Protein AF-A0A7V8E801-F1 (afdb_monomer)

Mean predicted aligned error: 8.24 Å

Nearest PDB structures (foldseek):
  8dt0-assembly1_A  TM=4.254E-01  e=5.698E+00  synthetic construct
  8ka6-assembly1_A  TM=3.832E-01  e=6.533E+00  synthetic construct
  8ka6-assembly1_B  TM=2.951E-01  e=8.586E+00  synthetic construct

Secondary structure (DSSP, 8-state):
---PPPPTT-------HHHHHHHHHHHHHHHHHHHHHHHHHHHHHHHHHHHHHHHHHHH-HHHHHHHHHHHHHHHHH---TTSPP-SSTTTTTTSGGGG--HHHHHHHHHT-SSHHHHHHHHHHHHHHHHHHHHHHHHHHHHHHHHHHHHHHHHHHHHHH-TTTT-HHHHHH-HHHHHHHHHHHHHHHHHHHHHHHHHHHHHHHHHHTTTS-HHHHHHHT-------HHHHHHHHHHHHHHHHHHHHHHHHHHHHTT-PPPHHHHHHHHHHHHHHHHHHHHHHHHHHHHHHGGGG-S--PPP-TTTS--

pLDDT: mean 84.14, std 10.16, range [41.72, 97.75]

Radius of gyration: 29.69 Å; Cα contacts (8 Å, |Δi|>4): 153; chains: 1; bounding box: 72×65×90 Å

Structure (mmCIF, N/CA/C/O backbone):
data_AF-A0A7V8E801-F1
#
_entry.id   AF-A0A7V8E801-F1
#
loop_
_atom_site.group_PDB
_atom_site.id
_atom_site.type_symbol
_atom_site.label_atom_id
_atom_site.label_alt_id
_atom_site.label_comp_id
_atom_site.label_asym_id
_atom_site.label_entity_id
_atom_site.label_seq_id
_atom_site.pdbx_PDB_ins_code
_atom_site.Cartn_x
_atom_site.Cartn_y
_atom_site.Cartn_z
_atom_site.occupancy
_atom_site.B_iso_or_equiv
_atom_site.auth_seq_id
_atom_site.auth_comp_id
_atom_site.auth_asym_id
_atom_site.auth_atom_id
_atom_site.pdbx_PDB_model_num
ATOM 1 N N . MET A 1 1 ? -3.730 18.798 -63.416 1.00 48.38 1 MET A N 1
ATOM 2 C CA . MET A 1 1 ? -2.275 18.570 -63.551 1.00 48.38 1 MET A CA 1
ATOM 3 C C . MET A 1 1 ? -1.963 17.249 -62.870 1.00 48.38 1 MET A C 1
ATOM 5 O O . MET A 1 1 ? -1.971 17.191 -61.650 1.00 48.38 1 MET A O 1
ATOM 9 N N . PHE A 1 2 ? -1.829 16.175 -63.646 1.00 41.72 2 PHE A N 1
ATOM 10 C CA . PHE A 1 2 ? -1.455 14.854 -63.140 1.00 41.72 2 PHE A CA 1
ATOM 11 C C . PHE A 1 2 ? 0.073 14.782 -63.114 1.00 41.72 2 PHE A C 1
ATOM 13 O O . PHE A 1 2 ? 0.706 14.913 -64.159 1.00 41.72 2 PHE A O 1
ATOM 20 N N . VAL A 1 3 ? 0.663 14.641 -61.926 1.00 55.72 3 VAL A N 1
ATOM 21 C CA . VAL A 1 3 ? 2.099 14.378 -61.773 1.00 55.72 3 VAL A CA 1
ATOM 22 C C . VAL A 1 3 ? 2.332 12.942 -62.241 1.00 55.72 3 VAL A C 1
ATOM 24 O O . VAL A 1 3 ? 1.772 12.009 -61.668 1.00 55.72 3 VAL A O 1
ATOM 27 N N . GLY A 1 4 ? 3.072 12.778 -63.338 1.00 58.00 4 GLY A N 1
ATOM 28 C CA . GLY A 1 4 ? 3.392 11.466 -63.896 1.00 58.00 4 GLY A CA 1
ATOM 29 C C . GLY A 1 4 ? 4.202 10.607 -62.912 1.00 58.00 4 GLY A C 1
ATOM 30 O O . GLY A 1 4 ? 4.904 11.157 -62.061 1.00 58.00 4 GLY A O 1
ATOM 31 N N . PRO A 1 5 ? 4.112 9.269 -63.004 1.00 65.38 5 PRO A N 1
ATOM 32 C CA . PRO A 1 5 ? 4.856 8.362 -62.136 1.00 65.38 5 PRO A CA 1
ATOM 33 C C . PRO A 1 5 ? 6.363 8.609 -62.280 1.00 65.38 5 PRO A C 1
ATOM 35 O O . PRO A 1 5 ? 6.903 8.576 -63.386 1.00 65.38 5 PRO A O 1
ATOM 38 N N . ALA A 1 6 ? 7.030 8.886 -61.157 1.00 62.94 6 ALA A N 1
ATOM 39 C CA . ALA A 1 6 ? 8.472 9.096 -61.104 1.00 62.94 6 ALA A CA 1
ATOM 40 C C . ALA A 1 6 ? 9.213 7.866 -61.653 1.00 62.94 6 ALA A C 1
ATOM 42 O O . ALA A 1 6 ? 8.848 6.725 -61.360 1.00 62.94 6 ALA A O 1
ATOM 43 N N . SER A 1 7 ? 10.237 8.100 -62.480 1.00 68.62 7 SER A N 1
ATOM 44 C CA . SER A 1 7 ? 10.971 7.024 -63.147 1.00 68.62 7 SER A CA 1
ATOM 45 C C . SER A 1 7 ? 11.660 6.111 -62.113 1.00 68.62 7 SER A C 1
ATOM 47 O O . SER A 1 7 ? 12.308 6.625 -61.201 1.00 68.62 7 SER A O 1
ATOM 49 N N . PRO A 1 8 ? 11.586 4.775 -62.250 1.00 69.31 8 PRO A N 1
ATOM 50 C CA . PRO A 1 8 ? 12.081 3.815 -61.254 1.00 69.31 8 PRO A CA 1
ATOM 51 C C . PRO A 1 8 ? 13.618 3.703 -61.147 1.00 69.31 8 PRO A C 1
ATOM 53 O O . PRO A 1 8 ? 14.111 2.788 -60.495 1.00 69.31 8 PRO A O 1
ATOM 56 N N . ASN A 1 9 ? 14.382 4.612 -61.764 1.00 63.25 9 ASN A N 1
ATOM 57 C CA . ASN A 1 9 ? 15.842 4.517 -61.889 1.00 63.25 9 ASN A CA 1
ATOM 58 C C . ASN A 1 9 ? 16.635 5.590 -61.123 1.00 63.25 9 ASN A C 1
ATOM 60 O O . ASN A 1 9 ? 17.843 5.703 -61.332 1.00 63.25 9 ASN A O 1
ATOM 64 N N . GLU A 1 10 ? 16.021 6.343 -60.205 1.00 65.50 10 GLU A N 1
ATOM 65 C CA . GLU A 1 10 ? 16.805 7.121 -59.236 1.00 65.50 10 GLU A CA 1
ATOM 66 C C . GLU A 1 10 ? 17.500 6.163 -58.261 1.00 65.50 10 GLU A C 1
ATOM 68 O O . GLU A 1 10 ? 16.958 5.726 -57.245 1.00 65.50 10 GLU A O 1
ATOM 73 N N . THR A 1 11 ? 18.726 5.782 -58.618 1.00 70.88 11 THR A N 1
ATOM 74 C CA . THR A 1 11 ? 19.617 4.979 -57.789 1.00 70.88 11 THR A CA 1
ATOM 75 C C . THR A 1 11 ? 19.817 5.686 -56.457 1.00 70.88 11 THR A C 1
ATOM 77 O O . THR A 1 11 ? 20.428 6.755 -56.409 1.00 70.88 11 THR A O 1
ATOM 80 N N . ALA A 1 12 ? 19.303 5.089 -55.380 1.00 68.62 12 ALA A N 1
ATOM 81 C CA . ALA A 1 12 ? 19.468 5.609 -54.032 1.00 68.62 12 ALA A CA 1
ATOM 82 C C . ALA A 1 12 ? 20.953 5.934 -53.760 1.00 68.62 12 ALA A C 1
ATOM 84 O O . ALA A 1 12 ? 21.826 5.125 -54.103 1.00 68.62 12 ALA A O 1
ATOM 85 N N . PRO A 1 13 ? 21.259 7.100 -53.164 1.00 75.88 13 PRO A N 1
ATOM 86 C CA . PRO A 1 13 ? 22.632 7.521 -52.926 1.00 75.88 13 PRO A CA 1
ATOM 87 C C . PRO A 1 13 ? 23.362 6.469 -52.085 1.00 75.88 13 PRO A C 1
ATOM 89 O O . PRO A 1 13 ? 22.946 6.130 -50.975 1.00 75.88 13 PRO A O 1
ATOM 92 N N . ARG A 1 14 ? 24.455 5.921 -52.630 1.00 80.19 14 ARG A N 1
ATOM 93 C CA . ARG A 1 14 ? 25.310 4.968 -51.915 1.00 80.19 14 ARG A CA 1
ATOM 94 C C . ARG A 1 14 ? 26.073 5.725 -50.831 1.00 80.19 14 ARG A C 1
ATOM 96 O O . ARG A 1 14 ? 26.887 6.588 -51.146 1.00 80.19 14 ARG A O 1
ATOM 103 N N . LEU A 1 15 ? 25.811 5.394 -49.567 1.00 82.44 15 LEU A N 1
ATOM 104 C CA . LEU A 1 15 ? 26.584 5.902 -48.433 1.00 82.44 15 LEU A CA 1
ATOM 105 C C . LEU A 1 15 ? 28.069 5.560 -48.632 1.00 82.44 15 LEU A C 1
ATOM 107 O O . LEU A 1 15 ? 28.398 4.419 -48.969 1.00 82.44 15 LEU A O 1
ATOM 111 N N . SER A 1 16 ? 28.969 6.521 -48.416 1.00 90.75 16 SER A N 1
ATOM 112 C CA . SER A 1 16 ? 30.404 6.236 -48.490 1.00 90.75 16 SER A CA 1
ATOM 113 C C . SER A 1 16 ? 30.849 5.425 -47.266 1.00 90.75 16 SER A C 1
ATOM 115 O O . SER A 1 16 ? 30.324 5.594 -46.164 1.00 90.75 16 SER A O 1
ATOM 117 N N . TRP A 1 17 ? 31.846 4.548 -47.426 1.00 84.00 17 TRP A N 1
ATOM 118 C CA . TRP A 1 17 ? 32.373 3.734 -46.320 1.00 84.00 17 TRP A CA 1
ATOM 119 C C . TRP A 1 17 ? 32.840 4.575 -45.121 1.00 84.00 17 TRP A C 1
ATOM 121 O O . TRP A 1 17 ? 32.657 4.169 -43.976 1.00 84.00 17 TRP A O 1
ATOM 131 N N . GLY A 1 18 ? 33.370 5.778 -45.369 1.00 88.19 18 GLY A N 1
ATOM 132 C CA . GLY A 1 18 ? 33.749 6.717 -44.311 1.00 88.19 18 GLY A CA 1
ATOM 133 C C . GLY A 1 18 ? 32.559 7.183 -43.465 1.00 88.19 18 GLY A C 1
ATOM 134 O O . GLY A 1 18 ? 32.660 7.219 -42.240 1.00 88.19 18 GLY A O 1
ATOM 135 N N . GLN A 1 19 ? 31.410 7.458 -44.092 1.00 81.69 19 GLN A N 1
ATOM 136 C CA . GLN A 1 19 ? 30.179 7.819 -43.378 1.00 81.69 19 GLN A CA 1
ATOM 137 C C . GLN A 1 19 ? 29.651 6.646 -42.545 1.00 81.69 19 GLN A C 1
ATOM 139 O O . GLN A 1 19 ? 29.228 6.844 -41.409 1.00 81.69 19 GLN A O 1
ATOM 144 N N . ALA A 1 20 ? 29.728 5.417 -43.066 1.00 78.31 20 ALA A N 1
ATOM 145 C CA . ALA A 1 20 ? 29.307 4.229 -42.326 1.00 78.31 20 ALA A CA 1
ATOM 146 C C . ALA A 1 20 ? 30.140 4.022 -41.046 1.00 78.31 20 ALA A C 1
ATOM 148 O O . ALA A 1 20 ? 29.577 3.791 -39.978 1.00 78.31 20 ALA A O 1
ATOM 149 N N . ILE A 1 21 ? 31.466 4.177 -41.127 1.00 82.62 21 ILE A N 1
ATOM 150 C CA . ILE A 1 21 ? 32.363 4.049 -39.966 1.00 82.62 21 ILE A CA 1
ATOM 151 C C . ILE A 1 21 ? 32.081 5.143 -38.928 1.00 82.62 21 ILE A C 1
ATOM 153 O O . ILE A 1 21 ? 31.995 4.846 -37.737 1.00 82.62 21 ILE A O 1
ATOM 157 N N . GLN A 1 22 ? 31.880 6.392 -39.360 1.00 84.19 22 GLN A N 1
ATOM 158 C CA . GLN A 1 22 ? 31.539 7.492 -38.451 1.00 84.19 22 GLN A CA 1
ATOM 159 C C . GLN A 1 22 ? 30.224 7.241 -37.705 1.00 84.19 22 GLN A C 1
ATOM 161 O O . GLN A 1 22 ? 30.158 7.472 -36.500 1.00 84.19 22 GLN A O 1
ATOM 166 N N . VAL A 1 23 ? 29.201 6.717 -38.388 1.00 78.75 23 VAL A N 1
ATOM 167 C CA . VAL A 1 23 ? 27.922 6.360 -37.755 1.00 78.75 23 VAL A CA 1
ATOM 168 C C . VAL A 1 23 ? 28.114 5.258 -36.712 1.00 78.75 23 VAL A C 1
ATOM 170 O O . VAL A 1 23 ? 27.618 5.389 -35.594 1.00 78.75 23 VAL A O 1
ATOM 173 N N . VAL A 1 24 ? 28.872 4.206 -37.038 1.00 80.12 24 VAL A N 1
ATOM 174 C CA . VAL A 1 24 ? 29.133 3.091 -36.112 1.00 80.12 24 VAL A CA 1
ATOM 175 C C . VAL A 1 24 ? 29.890 3.557 -34.865 1.00 80.12 24 VAL A C 1
ATOM 177 O O . VAL A 1 24 ? 29.549 3.139 -33.761 1.00 80.12 24 VAL A O 1
ATOM 180 N N . LEU A 1 25 ? 30.873 4.452 -35.013 1.00 85.94 25 LEU A N 1
ATOM 181 C CA . LEU A 1 25 ? 31.655 4.976 -33.887 1.00 85.94 25 LEU A CA 1
ATOM 182 C C . LEU A 1 25 ? 30.893 6.011 -33.043 1.00 85.94 25 LEU A C 1
ATOM 184 O O . LEU A 1 25 ? 31.071 6.053 -31.827 1.00 85.94 25 LEU A O 1
ATOM 188 N N . ALA A 1 26 ? 30.031 6.831 -33.651 1.00 83.44 26 ALA A N 1
ATOM 189 C CA . ALA A 1 26 ? 29.239 7.833 -32.932 1.00 83.44 26 ALA A CA 1
ATOM 190 C C . ALA A 1 26 ? 28.083 7.214 -32.125 1.00 83.44 26 ALA A C 1
ATOM 192 O O . ALA A 1 26 ? 27.687 7.746 -31.086 1.00 83.44 26 ALA A O 1
ATOM 193 N N . TYR A 1 27 ? 27.552 6.076 -32.580 1.00 80.50 27 TYR A N 1
ATOM 194 C CA . TYR A 1 27 ? 26.408 5.410 -31.962 1.00 80.50 27 TYR A CA 1
ATOM 195 C C . TYR A 1 27 ? 26.591 5.036 -30.474 1.00 80.50 27 TYR A C 1
ATOM 197 O O . TYR A 1 27 ? 25.717 5.391 -29.681 1.00 80.50 27 TYR A O 1
ATOM 205 N N . PRO A 1 28 ? 27.690 4.392 -30.022 1.00 82.81 28 PRO A N 1
ATOM 206 C CA . PRO A 1 28 ? 27.877 4.079 -28.602 1.00 82.81 28 PRO A CA 1
ATOM 207 C C . PRO A 1 28 ? 27.991 5.330 -27.722 1.00 82.81 28 PRO A C 1
ATOM 209 O O . PRO A 1 28 ? 27.469 5.334 -26.609 1.00 82.81 28 PRO A O 1
ATOM 212 N N . VAL A 1 29 ? 28.613 6.407 -28.219 1.00 83.50 29 VAL A N 1
ATOM 213 C CA . VAL A 1 29 ? 28.694 7.691 -27.498 1.00 83.50 29 VAL A CA 1
ATOM 214 C C . VAL A 1 29 ? 27.298 8.285 -27.323 1.00 83.50 29 VAL A C 1
ATOM 216 O O . VAL A 1 29 ? 26.930 8.686 -26.221 1.00 83.50 29 VAL A O 1
ATOM 219 N N . TYR A 1 30 ? 26.490 8.275 -28.386 1.00 80.31 30 TYR A N 1
ATOM 220 C CA . TYR A 1 30 ? 25.097 8.707 -28.326 1.00 80.31 30 TYR A CA 1
ATOM 221 C C . TYR A 1 30 ? 24.283 7.881 -27.316 1.00 80.31 30 TYR A C 1
ATOM 223 O O . TYR A 1 30 ? 23.594 8.454 -26.472 1.00 80.31 30 TYR A O 1
ATOM 231 N N . LEU A 1 31 ? 24.407 6.549 -27.340 1.00 80.44 31 LEU A N 1
ATOM 232 C CA . LEU A 1 31 ? 23.736 5.672 -26.375 1.00 80.44 31 LEU A CA 1
ATOM 233 C C . LEU A 1 31 ? 24.169 5.955 -24.930 1.00 80.44 31 LEU A C 1
ATOM 235 O O . LEU A 1 31 ? 23.320 5.989 -24.041 1.00 80.44 31 LEU A O 1
ATOM 239 N N . ALA A 1 32 ? 25.460 6.195 -24.692 1.00 83.81 32 ALA A N 1
ATOM 240 C CA . ALA A 1 32 ? 25.979 6.522 -23.367 1.00 83.81 32 ALA A CA 1
ATOM 241 C C . ALA A 1 32 ? 25.423 7.857 -22.846 1.00 83.81 32 ALA A C 1
ATOM 243 O O . ALA A 1 32 ? 24.984 7.932 -21.698 1.00 83.81 32 ALA A O 1
ATOM 244 N N . ILE A 1 33 ? 25.373 8.890 -23.696 1.00 84.44 33 ILE A N 1
ATOM 245 C CA . ILE A 1 33 ? 24.769 10.187 -23.354 1.00 84.44 33 ILE A CA 1
ATOM 246 C C . ILE A 1 33 ? 23.282 10.013 -23.027 1.00 84.44 33 ILE A C 1
ATOM 248 O O . ILE A 1 33 ? 22.817 10.510 -22.003 1.00 84.44 33 ILE A O 1
ATOM 252 N N . MET A 1 34 ? 22.540 9.265 -23.849 1.00 78.75 34 MET A N 1
ATOM 253 C CA . MET A 1 34 ? 21.119 8.997 -23.608 1.00 78.75 34 MET A CA 1
ATOM 254 C C . MET A 1 34 ? 20.891 8.244 -22.295 1.00 78.75 34 MET A C 1
ATOM 256 O O . MET A 1 34 ? 20.019 8.624 -21.515 1.00 78.75 34 MET A O 1
ATOM 260 N N . ALA A 1 35 ? 21.696 7.220 -22.008 1.00 80.00 35 ALA A N 1
ATOM 261 C CA . ALA A 1 35 ? 21.624 6.485 -20.749 1.00 80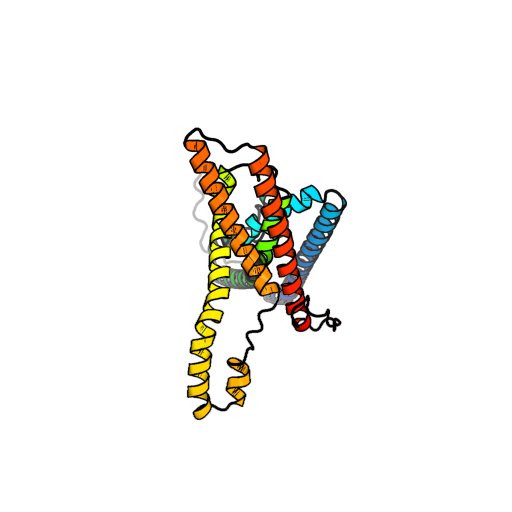.00 35 ALA A CA 1
ATOM 262 C C . ALA A 1 35 ? 21.912 7.393 -19.539 1.00 80.00 35 ALA A C 1
ATOM 264 O O . ALA A 1 35 ? 21.181 7.343 -18.550 1.00 80.00 35 ALA A O 1
ATOM 265 N N . ALA A 1 36 ? 22.924 8.263 -19.632 1.00 86.38 36 ALA A N 1
ATOM 266 C CA . ALA A 1 36 ? 23.254 9.226 -18.583 1.00 86.38 36 ALA A CA 1
ATOM 267 C C . ALA A 1 36 ? 22.121 10.239 -18.346 1.00 86.38 36 ALA A C 1
ATOM 269 O O . ALA A 1 36 ? 21.772 10.508 -17.198 1.00 86.38 36 ALA A O 1
ATOM 270 N N . LEU A 1 37 ? 21.498 10.753 -19.412 1.00 80.69 37 LEU A N 1
ATOM 271 C CA . LEU A 1 37 ? 20.342 11.648 -19.311 1.00 80.69 37 LEU A CA 1
ATOM 272 C C . LEU A 1 37 ? 19.137 10.953 -18.666 1.00 80.69 37 LEU A C 1
ATOM 274 O O . LEU A 1 37 ? 18.504 11.532 -17.785 1.00 80.69 37 LEU A O 1
ATOM 278 N N . ILE A 1 38 ? 18.842 9.705 -19.045 1.00 78.81 38 ILE A N 1
ATOM 279 C CA . ILE A 1 38 ? 17.764 8.910 -18.432 1.00 78.81 38 ILE A CA 1
ATOM 280 C C . ILE A 1 38 ? 18.039 8.690 -16.941 1.00 78.81 38 ILE A C 1
ATOM 282 O O . ILE A 1 38 ? 17.144 8.881 -16.116 1.00 78.81 38 ILE A O 1
ATOM 286 N N . ALA A 1 39 ? 19.274 8.333 -16.580 1.00 82.50 39 ALA A N 1
ATOM 287 C CA . ALA A 1 39 ? 19.670 8.152 -15.187 1.00 82.50 39 ALA A CA 1
ATOM 288 C C . ALA A 1 39 ? 19.540 9.458 -14.385 1.00 82.50 39 ALA A C 1
ATOM 290 O O . ALA A 1 39 ? 18.977 9.453 -13.290 1.00 82.50 39 ALA A O 1
ATOM 291 N N . LEU A 1 40 ? 19.989 10.585 -14.948 1.00 86.81 40 LEU A N 1
ATOM 292 C CA . LEU A 1 40 ? 19.870 11.902 -14.326 1.00 86.81 40 LEU A CA 1
ATOM 293 C C . LEU A 1 40 ? 18.402 12.292 -14.110 1.00 86.81 40 LEU A C 1
ATOM 295 O O . LEU A 1 40 ? 18.045 12.731 -13.019 1.00 86.81 40 LEU A O 1
ATOM 299 N N . LEU A 1 41 ? 17.540 12.081 -15.110 1.00 80.25 41 LEU A N 1
ATOM 300 C CA . LEU A 1 41 ? 16.099 12.328 -15.001 1.00 80.25 41 LEU A CA 1
ATOM 301 C C . LEU A 1 41 ? 15.450 11.448 -13.926 1.00 80.25 41 LEU A C 1
ATOM 303 O O . LEU A 1 41 ? 14.630 11.937 -13.146 1.00 80.25 41 LEU A O 1
ATOM 307 N N . ALA A 1 42 ? 15.836 10.172 -13.843 1.00 80.31 42 ALA A N 1
ATOM 308 C CA . ALA A 1 42 ? 15.343 9.263 -12.813 1.00 80.31 42 ALA A CA 1
ATOM 309 C C . ALA A 1 42 ? 15.725 9.754 -11.407 1.00 80.31 42 ALA A C 1
ATOM 311 O O . ALA A 1 42 ? 14.846 9.895 -10.553 1.00 80.31 42 ALA A O 1
ATOM 312 N N . VAL A 1 43 ? 16.998 10.097 -11.183 1.00 84.88 43 VAL A N 1
ATOM 313 C CA . VAL A 1 43 ? 17.484 10.642 -9.903 1.00 84.88 43 VAL A CA 1
ATOM 314 C C . VAL A 1 43 ? 16.781 11.956 -9.563 1.00 84.88 43 VAL A C 1
ATOM 316 O O . VAL A 1 43 ? 16.268 12.113 -8.454 1.00 84.88 43 VAL A O 1
ATOM 319 N N . TRP A 1 44 ? 16.685 12.873 -10.527 1.00 86.56 44 TRP A N 1
ATOM 320 C CA . TRP A 1 44 ? 16.026 14.162 -10.339 1.00 86.56 44 TRP A CA 1
ATOM 321 C C . TRP A 1 44 ? 14.552 14.002 -9.957 1.00 86.56 44 TRP A C 1
ATOM 323 O O . TRP A 1 44 ? 14.079 14.660 -9.034 1.00 86.56 44 TRP A O 1
ATOM 333 N N . SER A 1 45 ? 13.837 13.058 -10.581 1.00 79.69 45 SER A N 1
ATOM 334 C CA . SER A 1 45 ? 12.438 12.777 -10.243 1.00 79.69 45 SER A CA 1
ATOM 335 C C . SER A 1 45 ? 12.259 12.321 -8.788 1.00 79.69 45 SER A C 1
ATOM 337 O O . SER A 1 45 ? 11.305 12.733 -8.124 1.00 79.69 45 SER A O 1
ATOM 339 N N . VAL A 1 46 ? 13.194 11.522 -8.260 1.00 85.19 46 VAL A N 1
ATOM 340 C CA . VAL A 1 46 ? 13.182 11.080 -6.858 1.00 85.19 46 VAL A CA 1
ATOM 341 C C . VAL A 1 46 ? 13.452 12.259 -5.927 1.00 85.19 46 VAL A C 1
ATOM 343 O O . VAL A 1 46 ? 12.714 12.443 -4.960 1.00 85.19 46 VAL A O 1
ATOM 346 N N . ILE A 1 47 ? 14.445 13.095 -6.245 1.00 89.25 47 ILE A N 1
ATOM 347 C CA . ILE A 1 47 ? 14.760 14.302 -5.468 1.00 89.25 47 ILE A CA 1
ATOM 348 C C . ILE A 1 47 ? 13.544 15.231 -5.416 1.00 89.25 47 ILE A C 1
ATOM 350 O O . ILE A 1 47 ? 13.117 15.614 -4.328 1.00 89.25 47 ILE A O 1
ATOM 354 N N . CYS A 1 48 ? 12.927 15.534 -6.563 1.00 87.81 48 CYS A N 1
ATOM 355 C CA . CYS A 1 48 ? 11.729 16.370 -6.623 1.00 87.81 48 CYS A CA 1
ATOM 356 C C . CYS A 1 48 ? 10.585 15.801 -5.776 1.00 87.81 48 CYS A C 1
ATOM 358 O O . CYS A 1 48 ? 9.933 16.561 -5.063 1.00 87.81 48 CYS A O 1
ATOM 360 N N . LYS A 1 49 ? 10.357 14.479 -5.796 1.00 86.31 49 LYS A N 1
ATOM 361 C CA . LYS A 1 49 ? 9.343 13.832 -4.944 1.00 86.31 49 LYS A CA 1
ATOM 362 C C . LYS A 1 49 ? 9.639 14.006 -3.462 1.00 86.31 49 LYS A C 1
ATOM 364 O O . LYS A 1 49 ? 8.729 14.349 -2.710 1.00 86.31 49 LYS A O 1
ATOM 369 N N . VAL A 1 50 ? 10.881 13.769 -3.042 1.00 90.19 50 VAL A N 1
ATOM 370 C CA . VAL A 1 50 ? 11.288 13.908 -1.637 1.00 90.19 50 VAL A CA 1
ATOM 371 C C . VAL A 1 50 ? 11.115 15.354 -1.188 1.00 90.19 50 VAL A C 1
ATOM 373 O O . VAL A 1 50 ? 10.433 15.602 -0.199 1.00 90.19 50 VAL A O 1
ATOM 376 N N . VAL A 1 51 ? 11.644 16.310 -1.954 1.00 93.81 51 VAL A N 1
ATOM 377 C CA . VAL A 1 51 ? 11.537 17.741 -1.645 1.00 93.81 51 VAL A CA 1
ATOM 378 C C . VAL A 1 51 ? 10.076 18.185 -1.593 1.00 93.81 51 VAL A C 1
ATOM 380 O O . VAL A 1 51 ? 9.670 18.786 -0.605 1.00 93.81 51 VAL A O 1
ATOM 383 N N . ALA A 1 52 ? 9.257 17.841 -2.592 1.00 90.62 52 ALA A N 1
ATOM 384 C CA . ALA A 1 52 ? 7.837 18.193 -2.604 1.00 90.62 52 ALA A CA 1
ATOM 385 C C . ALA A 1 52 ? 7.069 17.569 -1.427 1.00 90.62 52 ALA A C 1
ATOM 387 O O . ALA A 1 52 ? 6.218 18.226 -0.832 1.00 90.62 52 ALA A O 1
ATOM 388 N N . THR A 1 53 ? 7.392 16.326 -1.058 1.00 90.62 53 THR A N 1
ATOM 389 C CA . THR A 1 53 ? 6.775 15.645 0.091 1.00 90.62 53 THR A CA 1
ATOM 390 C C . THR A 1 53 ? 7.155 16.324 1.402 1.00 90.62 53 THR A C 1
ATOM 392 O O . THR A 1 53 ? 6.280 16.571 2.227 1.00 90.62 53 THR A O 1
ATOM 395 N N . LEU A 1 54 ? 8.433 16.669 1.588 1.00 95.06 54 LEU A N 1
ATOM 396 C CA . LEU A 1 54 ? 8.907 17.377 2.778 1.00 95.06 54 LEU A CA 1
ATOM 397 C C . LEU A 1 54 ? 8.291 18.774 2.868 1.00 95.06 54 LEU A C 1
ATOM 399 O O . LEU A 1 54 ? 7.722 19.126 3.898 1.00 95.06 54 LEU A O 1
ATOM 403 N N . LEU A 1 55 ? 8.330 19.545 1.779 1.00 96.25 55 LEU A N 1
ATOM 404 C CA . LEU A 1 55 ? 7.711 20.867 1.724 1.00 96.25 55 LEU A CA 1
ATOM 405 C C . LEU A 1 55 ? 6.216 20.785 2.033 1.00 96.25 55 LEU A C 1
ATOM 407 O O . LEU A 1 55 ? 5.738 21.540 2.874 1.00 96.25 55 LEU A O 1
ATOM 411 N N . GLY A 1 56 ? 5.482 19.848 1.429 1.00 94.75 56 GLY A N 1
ATOM 412 C CA . GLY A 1 56 ? 4.063 19.639 1.719 1.00 94.75 56 GLY A CA 1
ATOM 413 C C . GLY A 1 56 ? 3.811 19.255 3.179 1.00 94.75 56 GLY A C 1
ATOM 414 O O . GLY A 1 56 ? 2.900 19.795 3.809 1.00 94.75 56 GLY A O 1
ATOM 415 N N . ALA A 1 57 ? 4.642 18.378 3.746 1.00 95.06 57 ALA A N 1
ATOM 416 C CA . ALA A 1 57 ? 4.529 17.958 5.138 1.00 95.06 57 ALA A CA 1
ATOM 417 C C . ALA A 1 57 ? 4.726 19.125 6.120 1.00 95.06 57 ALA A C 1
ATOM 419 O O . ALA A 1 57 ? 3.992 19.209 7.101 1.00 95.06 57 ALA A O 1
ATOM 420 N N . PHE A 1 58 ? 5.663 20.041 5.848 1.00 96.88 58 PHE A N 1
ATOM 421 C CA . PHE A 1 58 ? 5.926 21.192 6.721 1.00 96.88 58 PHE A CA 1
ATOM 422 C C . PHE A 1 58 ? 4.980 22.376 6.486 1.00 96.88 58 PHE A C 1
ATOM 424 O O . PHE A 1 58 ? 4.599 23.050 7.437 1.00 96.88 58 PHE A O 1
ATOM 431 N N . THR A 1 59 ? 4.586 22.637 5.239 1.00 97.75 59 THR A N 1
ATOM 432 C CA . THR A 1 59 ? 3.744 23.798 4.888 1.00 97.75 59 THR A CA 1
ATOM 433 C C . THR A 1 59 ? 2.251 23.524 5.024 1.00 97.75 59 THR A C 1
ATOM 435 O O . THR A 1 59 ? 1.476 24.429 5.323 1.00 97.75 59 THR A O 1
ATOM 438 N N . SER A 1 60 ? 1.808 22.292 4.774 1.00 96.88 60 SER A N 1
ATOM 439 C CA . SER A 1 60 ? 0.392 21.910 4.768 1.00 96.88 60 SER A CA 1
ATOM 440 C C . SER A 1 60 ? 0.221 20.439 5.182 1.00 96.88 60 SER A C 1
ATOM 442 O O . SER A 1 60 ? -0.199 19.602 4.373 1.00 96.88 60 SER A O 1
ATOM 444 N N . PRO A 1 61 ? 0.524 20.091 6.450 1.00 95.12 61 PRO A N 1
ATOM 445 C CA . PRO A 1 61 ? 0.541 18.705 6.925 1.00 95.12 61 PRO A CA 1
ATOM 446 C C . PRO A 1 61 ? -0.802 17.994 6.740 1.00 95.12 61 PRO A C 1
ATOM 448 O O . PRO A 1 61 ? -0.838 16.857 6.276 1.00 95.12 61 PRO A O 1
ATOM 451 N N . VAL A 1 62 ? -1.919 18.668 7.037 1.00 93.31 62 VAL A N 1
ATOM 452 C CA . VAL A 1 62 ? -3.266 18.083 6.902 1.00 93.31 62 VAL A CA 1
ATOM 453 C C . VAL A 1 62 ? -3.582 17.763 5.442 1.00 93.31 62 VAL A C 1
ATOM 455 O O . VAL A 1 62 ? -4.002 16.648 5.142 1.00 93.31 62 VAL A O 1
ATOM 458 N N . ALA A 1 63 ? -3.308 18.694 4.523 1.00 93.25 63 ALA A N 1
ATOM 459 C CA . ALA A 1 63 ? -3.522 18.476 3.093 1.00 93.25 63 ALA A CA 1
ATOM 460 C C . ALA A 1 63 ? -2.637 17.339 2.554 1.00 93.25 63 ALA A C 1
ATOM 462 O O . ALA A 1 63 ? -3.087 16.528 1.743 1.00 93.25 63 ALA A O 1
ATOM 463 N N . THR A 1 64 ? -1.398 17.240 3.046 1.00 93.25 64 THR A N 1
ATOM 464 C CA . THR A 1 64 ? -0.470 16.152 2.709 1.00 93.25 64 THR A CA 1
ATOM 465 C C . THR A 1 64 ? -0.994 14.802 3.194 1.00 93.25 64 THR A C 1
ATOM 467 O O . THR A 1 64 ? -1.028 13.849 2.416 1.00 93.25 64 THR A O 1
ATOM 470 N N . LEU A 1 65 ? -1.487 14.716 4.433 1.00 91.75 65 LEU A N 1
ATOM 471 C CA . LEU A 1 65 ? -2.114 13.500 4.960 1.00 91.75 65 LEU A CA 1
ATOM 472 C C . LEU A 1 65 ? -3.378 13.129 4.169 1.00 91.75 65 LEU A C 1
ATOM 474 O O . LEU A 1 65 ? -3.537 11.979 3.767 1.00 91.75 65 LEU A O 1
ATOM 478 N N . GLU A 1 66 ? -4.238 14.096 3.849 1.00 91.75 66 GLU A N 1
ATOM 479 C CA . GLU A 1 66 ? -5.423 13.893 3.001 1.00 91.75 66 GLU A CA 1
ATOM 480 C C . GLU A 1 66 ? -5.082 13.452 1.568 1.00 91.75 66 GLU A C 1
ATOM 482 O O . GLU A 1 66 ? -5.909 12.850 0.871 1.00 91.75 66 GLU A O 1
ATOM 487 N N . ALA A 1 67 ? -3.881 13.768 1.084 1.00 91.31 67 ALA A N 1
ATOM 488 C CA . ALA A 1 67 ? -3.407 13.338 -0.224 1.00 91.31 67 ALA A CA 1
ATOM 489 C C . ALA A 1 67 ? -2.931 11.875 -0.228 1.00 91.31 67 ALA A C 1
ATOM 491 O O . ALA A 1 67 ? -3.049 11.223 -1.266 1.00 91.31 67 ALA A O 1
ATOM 492 N N . ILE A 1 68 ? -2.472 11.321 0.906 1.00 91.50 68 ILE A N 1
ATOM 493 C CA . ILE A 1 68 ? -1.931 9.948 0.978 1.00 91.50 68 ILE A CA 1
ATOM 494 C C . ILE A 1 68 ? -2.927 8.905 0.441 1.00 91.50 68 ILE A C 1
ATOM 496 O O . ILE A 1 68 ? -2.549 8.171 -0.475 1.00 91.50 68 ILE A O 1
ATOM 500 N N . PRO A 1 69 ? -4.195 8.827 0.904 1.00 90.88 69 PRO A N 1
ATOM 501 C CA . PRO A 1 69 ? -5.120 7.808 0.407 1.00 90.88 69 PRO A CA 1
ATOM 502 C C . PRO A 1 69 ? -5.443 7.957 -1.079 1.00 90.88 69 PRO A C 1
ATOM 504 O O . PRO A 1 69 ? -5.604 6.958 -1.778 1.00 90.88 69 PRO A O 1
ATOM 507 N N . ARG A 1 70 ? -5.518 9.201 -1.568 1.00 89.00 70 ARG A N 1
ATOM 508 C CA . ARG A 1 70 ? -5.795 9.504 -2.979 1.00 89.00 70 ARG A CA 1
ATOM 509 C C . ARG A 1 70 ? -4.633 9.071 -3.868 1.00 89.00 70 ARG A C 1
ATOM 511 O O . ARG A 1 70 ? -4.852 8.386 -4.865 1.00 89.00 70 ARG A O 1
ATOM 518 N N . ASN A 1 71 ? -3.409 9.414 -3.475 1.00 88.25 71 ASN A N 1
ATOM 519 C CA . ASN A 1 71 ? -2.192 9.037 -4.191 1.00 88.25 71 ASN A CA 1
ATOM 520 C C . ASN A 1 71 ? -1.985 7.521 -4.169 1.00 88.25 71 ASN A C 1
ATOM 522 O O . ASN A 1 71 ? -1.725 6.925 -5.211 1.00 88.25 71 ASN A O 1
ATOM 526 N N . TRP A 1 72 ? -2.177 6.886 -3.010 1.00 89.69 72 TRP A N 1
ATOM 527 C CA . TRP A 1 72 ? -2.104 5.434 -2.886 1.00 89.69 72 TRP A CA 1
ATOM 528 C C . TRP A 1 72 ? -3.102 4.741 -3.810 1.00 89.69 72 TRP A C 1
ATOM 530 O O . TRP A 1 72 ? -2.711 3.844 -4.547 1.00 89.69 72 TRP A O 1
ATOM 540 N N . TYR A 1 73 ? -4.365 5.183 -3.830 1.00 87.81 73 TYR A N 1
ATOM 541 C CA . TYR A 1 73 ? -5.385 4.584 -4.691 1.00 87.81 73 TYR A CA 1
ATOM 542 C C . TYR A 1 73 ? -5.004 4.695 -6.169 1.00 87.81 73 TYR A C 1
ATOM 544 O O . TYR A 1 73 ? -5.055 3.697 -6.884 1.00 87.81 73 TYR A O 1
ATOM 552 N N . ARG A 1 74 ? -4.548 5.875 -6.613 1.00 84.06 74 ARG A N 1
ATOM 553 C CA . ARG A 1 74 ? -4.082 6.085 -7.993 1.00 84.06 74 ARG A CA 1
ATOM 554 C C . ARG A 1 74 ? -2.939 5.142 -8.366 1.00 84.06 74 ARG A C 1
ATOM 556 O O . ARG A 1 74 ? -2.970 4.554 -9.438 1.00 84.06 74 ARG A O 1
ATOM 563 N N . VAL A 1 75 ? -1.956 4.960 -7.486 1.00 82.94 75 VAL A N 1
ATOM 564 C CA . VAL A 1 75 ? -0.790 4.105 -7.765 1.00 82.94 75 VAL A CA 1
ATOM 565 C C . VAL A 1 75 ? -1.148 2.617 -7.699 1.00 82.94 75 VAL A C 1
ATOM 567 O O . VAL A 1 75 ? -0.813 1.858 -8.610 1.00 82.94 75 VAL A O 1
ATOM 570 N N . ALA A 1 76 ? -1.841 2.196 -6.640 1.00 85.44 76 ALA A N 1
ATOM 571 C CA . ALA A 1 76 ? -2.144 0.794 -6.365 1.00 85.44 76 ALA A CA 1
ATOM 572 C C . ALA A 1 76 ? -3.182 0.223 -7.340 1.00 85.44 76 ALA A C 1
ATOM 574 O O . ALA A 1 76 ? -3.013 -0.886 -7.849 1.00 85.44 76 ALA A O 1
ATOM 575 N N . MET A 1 77 ? -4.236 0.993 -7.630 1.00 83.88 77 MET A N 1
ATOM 576 C CA . MET A 1 77 ? -5.380 0.529 -8.419 1.00 83.88 77 MET A CA 1
ATOM 577 C C . MET A 1 77 ? -5.259 0.819 -9.913 1.00 83.88 77 MET A C 1
ATOM 579 O O . MET A 1 77 ? -6.143 0.428 -10.669 1.00 83.88 77 MET A O 1
ATOM 583 N N . CYS A 1 78 ? -4.185 1.462 -10.383 1.00 78.81 78 CYS A N 1
ATOM 584 C CA . CYS A 1 78 ? -3.987 1.620 -11.820 1.00 78.81 78 CYS A CA 1
ATOM 585 C C . CYS A 1 78 ? -3.644 0.258 -12.450 1.00 78.81 78 CYS A C 1
ATOM 587 O O . CYS A 1 78 ? -2.508 -0.223 -12.361 1.00 78.81 78 CYS A O 1
ATOM 589 N N . VAL A 1 79 ? -4.653 -0.395 -13.038 1.00 67.44 79 VAL A N 1
ATOM 590 C CA . VAL A 1 79 ? -4.582 -1.769 -13.569 1.00 67.44 79 VAL A CA 1
ATOM 591 C C . VAL A 1 79 ? -3.780 -1.842 -14.867 1.00 67.44 79 VAL A C 1
ATOM 593 O O . VAL A 1 79 ? -3.087 -2.831 -15.088 1.00 67.44 79 VAL A O 1
ATOM 596 N N . ASP A 1 80 ? -3.815 -0.791 -15.684 1.00 78.50 80 ASP A N 1
ATOM 597 C CA . ASP A 1 80 ? -3.252 -0.812 -17.033 1.00 78.50 80 ASP A CA 1
ATOM 598 C C . ASP A 1 80 ? -1.721 -0.835 -17.020 1.00 78.50 80 ASP A C 1
ATOM 600 O O . ASP A 1 80 ? -1.097 0.198 -16.794 1.00 78.50 80 ASP A O 1
ATOM 604 N N . ALA A 1 81 ? -1.118 -1.997 -17.283 1.00 70.56 81 ALA A N 1
ATOM 605 C CA . ALA A 1 81 ? 0.331 -2.173 -17.361 1.00 70.56 81 ALA A CA 1
ATOM 606 C C . ALA A 1 81 ? 0.981 -1.397 -18.517 1.00 70.56 81 ALA A C 1
ATOM 608 O O . ALA A 1 81 ? 2.168 -1.101 -18.424 1.00 70.56 81 ALA A O 1
ATOM 609 N N . LEU A 1 82 ? 0.225 -1.056 -19.566 1.00 70.62 82 LEU A N 1
ATOM 610 C CA . LEU A 1 82 ? 0.698 -0.295 -20.726 1.00 70.62 82 LEU A CA 1
ATOM 611 C C . LEU A 1 82 ? 0.628 1.218 -20.502 1.00 70.62 82 LEU A C 1
ATOM 613 O O . LEU A 1 82 ? 1.237 1.978 -21.256 1.00 70.62 82 LEU A O 1
ATOM 617 N N . HIS A 1 83 ? -0.065 1.658 -19.451 1.00 73.00 83 HIS A N 1
ATOM 618 C CA . HIS A 1 83 ? -0.040 3.051 -19.029 1.00 73.00 83 HIS A CA 1
ATOM 619 C C . HIS A 1 83 ? 1.352 3.399 -18.471 1.00 73.00 83 HIS A C 1
ATOM 621 O O . HIS A 1 83 ? 1.834 2.693 -17.576 1.00 73.00 83 HIS A O 1
ATOM 627 N N . PRO A 1 84 ? 2.042 4.436 -18.975 1.00 68.06 84 PRO A N 1
ATOM 628 C CA . PRO A 1 84 ? 3.347 4.819 -18.447 1.00 68.06 84 PRO A CA 1
ATOM 629 C C . PRO A 1 84 ? 3.220 5.204 -16.960 1.00 68.06 84 PRO A C 1
ATOM 631 O O . PRO A 1 84 ? 2.232 5.818 -16.563 1.00 68.06 84 PRO A O 1
ATOM 634 N N . PRO A 1 85 ? 4.171 4.823 -16.089 1.00 64.50 85 PRO A N 1
ATOM 635 C CA . PRO A 1 85 ? 4.107 5.232 -14.692 1.00 64.50 85 PRO A CA 1
ATOM 636 C C . PRO A 1 85 ? 4.284 6.751 -14.582 1.00 64.50 85 PRO A C 1
ATOM 638 O O . PRO A 1 85 ? 5.278 7.293 -15.066 1.00 64.50 85 PRO A O 1
ATOM 641 N N . GLU A 1 86 ? 3.357 7.432 -13.900 1.00 67.56 86 GLU A N 1
ATOM 642 C CA . GLU A 1 86 ? 3.502 8.857 -13.587 1.00 67.56 86 GLU A CA 1
ATOM 643 C C . GLU A 1 86 ? 4.771 9.084 -12.743 1.00 67.56 86 GLU A C 1
ATOM 645 O O . GLU A 1 86 ? 4.827 8.784 -11.544 1.00 67.56 86 GLU A O 1
ATOM 650 N N . LEU A 1 87 ? 5.821 9.626 -13.369 1.00 66.88 87 LEU A N 1
ATOM 651 C CA . LEU A 1 87 ? 7.035 10.029 -12.658 1.00 66.88 87 LEU A CA 1
ATOM 652 C C . LEU A 1 87 ? 6.769 11.232 -11.758 1.00 66.88 87 LEU A C 1
ATOM 654 O O . LEU A 1 87 ? 7.328 11.295 -10.673 1.00 66.88 87 LEU A O 1
ATOM 658 N N . VAL A 1 88 ? 5.895 12.150 -12.161 1.00 67.50 88 VAL A N 1
ATOM 659 C CA . VAL A 1 88 ? 5.475 13.297 -11.352 1.00 67.50 88 VAL A CA 1
ATOM 660 C C . VAL A 1 88 ? 3.950 13.253 -11.247 1.00 67.50 88 VAL A C 1
ATOM 662 O O . VAL A 1 88 ? 3.294 13.257 -12.291 1.00 67.50 88 VAL A O 1
ATOM 665 N N . PRO A 1 89 ? 3.373 13.185 -10.030 1.00 67.88 89 PRO A N 1
ATOM 666 C CA . PRO A 1 89 ? 1.926 13.113 -9.861 1.00 67.88 89 PRO A CA 1
ATOM 667 C C . PRO A 1 89 ? 1.211 14.259 -10.581 1.00 67.88 89 PRO A C 1
ATOM 669 O O . PRO A 1 89 ? 1.539 15.426 -10.369 1.00 67.88 89 PRO A O 1
ATOM 672 N N . GLY A 1 90 ? 0.220 13.929 -11.411 1.00 71.31 90 GLY A N 1
ATOM 673 C CA . GLY A 1 90 ? -0.590 14.926 -12.118 1.00 71.31 90 GLY A CA 1
ATOM 674 C C . GLY A 1 90 ? 0.068 15.562 -13.349 1.00 71.31 90 GLY A C 1
ATOM 675 O O . GLY A 1 90 ? -0.523 16.469 -13.932 1.00 71.31 90 GLY A O 1
ATOM 676 N N . LEU A 1 91 ? 1.239 15.083 -13.789 1.00 73.00 91 LEU A N 1
ATOM 677 C CA . LEU A 1 91 ? 1.860 15.525 -15.047 1.00 73.00 91 LEU A CA 1
ATOM 678 C C . LEU A 1 91 ? 0.990 15.202 -16.274 1.00 73.00 91 LEU A C 1
ATOM 680 O O . LEU A 1 91 ? 1.009 15.923 -17.265 1.00 73.00 91 LEU A O 1
ATOM 684 N N . GLU A 1 92 ? 0.197 14.136 -16.212 1.00 70.50 92 GLU A N 1
ATOM 685 C CA . GLU A 1 92 ? -0.730 13.787 -17.293 1.00 70.50 92 GLU A CA 1
ATOM 686 C C . GLU A 1 92 ? -1.933 14.734 -17.351 1.00 70.50 92 GLU A C 1
ATOM 688 O O . GLU A 1 92 ? -2.461 15.007 -18.427 1.00 70.50 92 GLU A O 1
ATOM 693 N N . LEU A 1 93 ? -2.329 15.292 -16.202 1.00 76.31 93 LEU A N 1
ATOM 694 C CA . LEU A 1 93 ? -3.440 16.240 -16.102 1.00 76.31 93 LEU A CA 1
ATOM 695 C C . LEU A 1 93 ? -3.073 17.622 -16.652 1.00 76.31 93 LEU A C 1
ATOM 697 O O . LEU A 1 93 ? -3.962 18.373 -17.041 1.00 76.31 93 LEU A O 1
ATOM 701 N N . SER A 1 94 ? -1.783 17.969 -16.693 1.00 77.62 94 SER A N 1
ATOM 702 C CA . SER A 1 94 ? -1.330 19.279 -17.172 1.00 77.62 94 SER A CA 1
ATOM 703 C C . SER A 1 94 ? -1.312 19.400 -18.698 1.00 77.62 94 SER A C 1
ATOM 705 O O . SER A 1 94 ? -0.999 20.470 -19.212 1.00 77.62 94 SER A O 1
ATOM 707 N N . GLY A 1 95 ? -1.604 18.325 -19.444 1.00 73.19 95 GLY A N 1
ATOM 708 C CA . GLY A 1 95 ? -1.560 18.298 -20.913 1.00 73.19 95 GLY A CA 1
ATOM 709 C C . GLY A 1 95 ? -0.145 18.339 -21.509 1.00 73.19 95 GLY A C 1
ATOM 710 O O . GLY A 1 95 ? 0.054 17.911 -22.642 1.00 73.19 95 GLY A O 1
ATOM 711 N N . ILE A 1 96 ? 0.856 18.764 -20.731 1.00 68.88 96 ILE A N 1
ATOM 712 C CA . ILE A 1 96 ? 2.275 18.821 -21.117 1.00 68.88 96 ILE A CA 1
ATOM 713 C C . ILE A 1 96 ? 2.864 17.401 -21.241 1.00 68.88 96 ILE A C 1
ATOM 715 O O . ILE A 1 96 ? 3.750 17.159 -22.057 1.00 68.88 96 ILE A O 1
ATOM 719 N N . GLY A 1 97 ? 2.347 16.436 -20.468 1.00 58.25 97 GLY A N 1
ATOM 720 C CA . GLY A 1 97 ? 2.819 15.046 -20.435 1.00 58.25 97 GLY A CA 1
ATOM 721 C C . GLY A 1 97 ? 2.222 14.100 -21.485 1.00 58.25 97 GLY A C 1
ATOM 722 O O . GLY A 1 97 ? 2.567 12.922 -21.494 1.00 58.25 97 GLY A O 1
ATOM 723 N N . ALA A 1 98 ? 1.344 14.567 -22.379 1.00 59.97 98 ALA A N 1
ATOM 724 C CA . ALA A 1 98 ? 0.653 13.700 -23.344 1.00 59.97 98 ALA A CA 1
ATOM 725 C C . ALA A 1 98 ? 1.558 13.136 -24.467 1.00 59.97 98 ALA A C 1
ATOM 727 O O . ALA A 1 98 ? 1.098 12.327 -25.271 1.00 59.97 98 ALA A O 1
ATOM 728 N N . GLY A 1 99 ? 2.823 13.566 -24.540 1.00 59.03 99 GLY A N 1
ATOM 729 C CA . GLY A 1 99 ? 3.634 13.493 -25.758 1.00 59.03 99 GLY A CA 1
ATOM 730 C C . GLY A 1 99 ? 4.341 12.172 -26.076 1.00 59.03 99 GLY A C 1
ATOM 731 O O . GLY A 1 99 ? 4.804 12.025 -27.202 1.00 59.03 99 GLY A O 1
ATOM 732 N N . PHE A 1 100 ? 4.451 11.210 -25.151 1.00 63.69 100 PHE A N 1
ATOM 733 C CA . PHE A 1 100 ? 5.173 9.962 -25.443 1.00 63.69 100 PHE A CA 1
ATOM 734 C C . PHE A 1 100 ? 4.460 8.723 -24.902 1.00 63.69 100 PHE A C 1
ATOM 736 O O . PHE A 1 100 ? 4.574 8.375 -23.726 1.00 63.69 100 PHE A O 1
ATOM 743 N N . ARG A 1 101 ? 3.742 8.018 -25.783 1.00 71.88 101 ARG A N 1
ATOM 744 C CA . ARG A 1 101 ? 3.182 6.692 -25.498 1.00 71.88 101 ARG A CA 1
ATOM 745 C C . ARG A 1 101 ? 3.953 5.665 -26.308 1.00 71.88 101 ARG A C 1
ATOM 747 O O . ARG A 1 101 ? 4.055 5.784 -27.524 1.00 71.88 101 ARG A O 1
ATOM 754 N N . PHE A 1 102 ? 4.443 4.609 -25.658 1.00 69.06 102 PHE A N 1
ATOM 755 C CA . PHE A 1 102 ? 5.144 3.514 -26.345 1.00 69.06 102 PHE A CA 1
ATOM 756 C C . PHE A 1 102 ? 4.306 2.905 -27.487 1.00 69.06 102 PHE A C 1
ATOM 758 O O . PHE A 1 102 ? 4.839 2.505 -28.520 1.00 69.06 102 PHE A O 1
ATOM 765 N N . ARG A 1 103 ? 2.974 2.923 -27.339 1.00 75.06 103 ARG A N 1
ATOM 766 C CA . ARG A 1 103 ? 2.020 2.508 -28.375 1.00 75.06 103 ARG A CA 1
ATOM 767 C C . ARG A 1 103 ? 2.153 3.293 -29.686 1.00 75.06 103 ARG A C 1
ATOM 769 O O . ARG A 1 103 ? 1.850 2.725 -30.726 1.00 75.06 103 ARG A O 1
ATOM 776 N N . ASP A 1 104 ? 2.624 4.536 -29.653 1.00 77.25 104 ASP A N 1
ATOM 777 C CA . ASP A 1 104 ? 2.758 5.396 -30.839 1.00 77.25 104 ASP A CA 1
ATOM 778 C C . ASP A 1 104 ? 4.125 5.206 -31.534 1.00 77.25 104 ASP A C 1
ATOM 780 O O . ASP A 1 104 ? 4.302 5.503 -32.720 1.00 77.25 104 ASP A O 1
ATOM 784 N N . VAL A 1 105 ? 5.092 4.628 -30.815 1.00 72.50 105 VAL A N 1
ATOM 785 C CA . VAL A 1 105 ? 6.456 4.341 -31.288 1.00 72.50 105 VAL A CA 1
ATOM 786 C C . VAL A 1 105 ? 6.475 3.129 -32.229 1.00 72.50 105 VAL A C 1
ATOM 788 O O . VAL A 1 105 ? 7.152 3.133 -33.252 1.00 72.50 105 VAL A O 1
ATOM 791 N N . VAL A 1 106 ? 5.694 2.088 -31.932 1.00 78.25 106 VAL A N 1
ATOM 792 C CA . VAL A 1 106 ? 5.688 0.847 -32.733 1.00 78.25 106 VAL A CA 1
ATOM 793 C C . VAL A 1 106 ? 5.119 1.052 -34.155 1.00 78.25 106 VAL A C 1
ATOM 795 O O . VAL A 1 106 ? 5.750 0.606 -35.119 1.00 78.25 106 VAL A O 1
ATOM 798 N N . PRO A 1 107 ? 3.981 1.750 -34.351 1.00 79.81 107 PRO A N 1
ATOM 799 C CA . PRO A 1 107 ? 3.434 2.018 -35.683 1.00 79.81 107 PRO A CA 1
ATOM 800 C C . PRO A 1 107 ? 4.324 2.944 -36.517 1.00 79.81 107 PRO A C 1
ATOM 802 O O . PRO A 1 107 ? 4.480 2.739 -37.718 1.00 79.81 107 PRO A O 1
ATOM 805 N N . SER A 1 108 ? 4.950 3.946 -35.892 1.00 75.88 108 SER A N 1
ATOM 806 C CA . SER A 1 108 ? 5.844 4.873 -36.601 1.00 75.88 108 SER A CA 1
ATOM 807 C C . SER A 1 108 ? 7.115 4.186 -37.116 1.00 75.88 108 SER A C 1
ATOM 809 O O . SER A 1 108 ? 7.645 4.576 -38.154 1.00 75.88 108 SER A O 1
ATOM 811 N N . MET A 1 109 ? 7.558 3.113 -36.455 1.00 70.44 109 MET A N 1
ATOM 812 C CA . MET A 1 109 ? 8.737 2.333 -36.849 1.00 70.44 109 MET A CA 1
ATOM 813 C C . MET A 1 109 ? 8.457 1.222 -37.871 1.00 70.44 109 MET A C 1
ATOM 815 O O . MET A 1 109 ? 9.347 0.834 -38.626 1.00 70.44 109 MET A O 1
ATOM 819 N N . THR A 1 110 ? 7.228 0.707 -37.925 1.00 76.31 110 THR A N 1
ATOM 820 C CA . THR A 1 110 ? 6.855 -0.411 -38.815 1.00 76.31 110 THR A CA 1
ATOM 821 C C . THR A 1 110 ? 6.545 0.020 -40.252 1.00 76.31 110 THR A C 1
ATOM 823 O O . THR A 1 110 ? 6.618 -0.805 -41.161 1.00 76.31 110 THR A O 1
ATOM 826 N N . ASN A 1 111 ? 6.313 1.314 -40.491 1.00 83.56 111 ASN A N 1
ATOM 827 C CA . ASN A 1 111 ? 6.020 1.870 -41.819 1.00 83.56 111 ASN A CA 1
ATOM 828 C C . ASN A 1 111 ? 7.262 2.101 -42.716 1.00 83.56 111 ASN A C 1
ATOM 830 O O . ASN A 1 111 ? 7.147 2.689 -43.791 1.00 83.56 111 ASN A O 1
ATOM 834 N N . GLY A 1 112 ? 8.455 1.648 -42.309 1.00 77.44 112 GLY A N 1
ATOM 835 C CA . GLY A 1 112 ? 9.688 1.775 -43.101 1.00 77.44 112 GLY A CA 1
ATOM 836 C C . GLY A 1 112 ? 9.686 0.921 -44.380 1.00 77.44 112 GLY A C 1
ATOM 837 O O . GLY A 1 112 ? 9.360 -0.274 -44.355 1.00 77.44 112 GLY A O 1
ATOM 838 N N . THR A 1 113 ? 10.083 1.520 -45.508 1.00 78.12 113 THR A N 1
ATOM 839 C CA . THR A 1 113 ? 10.095 0.865 -46.830 1.00 78.12 113 THR A CA 1
ATOM 840 C C . THR A 1 113 ? 11.342 0.011 -47.067 1.00 78.12 113 THR A C 1
ATOM 842 O O . THR A 1 113 ? 11.269 -0.962 -47.815 1.00 78.12 113 THR A O 1
ATOM 845 N N . SER A 1 114 ? 12.473 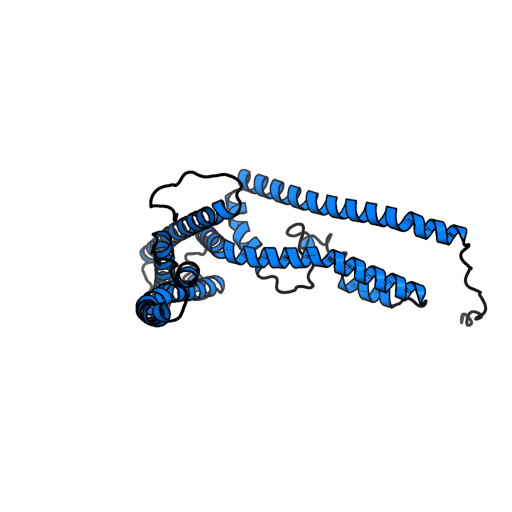0.310 -46.414 1.00 89.12 114 SER A N 1
ATOM 846 C CA . SER A 1 114 ? 13.722 -0.447 -46.591 1.00 89.12 114 SER A CA 1
ATOM 847 C C . SER A 1 114 ? 13.950 -1.511 -45.510 1.00 89.12 114 SER A C 1
ATOM 849 O O . SER A 1 114 ? 13.550 -1.361 -44.354 1.00 89.12 114 SER A O 1
ATOM 851 N N . TRP A 1 115 ? 14.640 -2.600 -45.869 1.00 83.00 115 TRP A N 1
ATOM 852 C CA . TRP A 1 115 ? 14.979 -3.680 -44.931 1.00 83.00 115 TRP A CA 1
ATOM 853 C C . TRP A 1 115 ? 15.845 -3.182 -43.762 1.00 83.00 115 TRP A C 1
ATOM 855 O O . TRP A 1 115 ? 15.630 -3.585 -42.621 1.00 83.00 115 TRP A O 1
ATOM 865 N N . LEU A 1 116 ? 16.775 -2.257 -44.033 1.00 79.19 116 LEU A N 1
ATOM 866 C CA . LEU A 1 116 ? 17.649 -1.662 -43.025 1.00 79.19 116 LEU A CA 1
ATOM 867 C C . LEU A 1 116 ? 16.850 -0.821 -42.022 1.00 79.19 116 LEU A C 1
ATOM 869 O O . LEU A 1 116 ? 17.091 -0.919 -40.823 1.00 79.19 116 LEU A O 1
ATOM 873 N N . GLN A 1 117 ? 15.860 -0.047 -42.486 1.00 78.50 117 GLN A N 1
ATOM 874 C CA . GLN A 1 117 ? 14.955 0.691 -41.597 1.00 78.50 117 GLN A CA 1
ATOM 875 C C . GLN A 1 117 ? 14.169 -0.254 -40.689 1.00 78.50 117 GLN A C 1
ATOM 877 O O . GLN A 1 117 ? 14.077 0.008 -39.497 1.00 78.50 117 GLN A O 1
ATOM 882 N N . ARG A 1 118 ? 13.658 -1.373 -41.221 1.00 82.25 118 ARG A N 1
ATOM 883 C CA . ARG A 1 118 ? 12.947 -2.386 -40.421 1.00 82.25 118 ARG A CA 1
ATOM 884 C C . ARG A 1 118 ? 13.855 -3.054 -39.391 1.00 82.25 118 ARG A C 1
ATOM 886 O O . ARG A 1 118 ? 13.427 -3.277 -38.263 1.00 82.25 118 ARG A O 1
ATOM 893 N N . PHE A 1 119 ? 15.105 -3.343 -39.755 1.00 81.56 119 PHE A N 1
ATOM 894 C CA . PHE A 1 119 ? 16.092 -3.889 -38.825 1.00 81.56 119 PHE A CA 1
ATOM 895 C C . PHE A 1 119 ? 16.412 -2.897 -37.698 1.00 81.56 119 PHE A C 1
ATOM 897 O O . PHE A 1 119 ? 16.314 -3.251 -36.526 1.00 81.56 119 PHE A O 1
ATOM 904 N N . LEU A 1 120 ? 16.719 -1.640 -38.034 1.00 77.75 120 LEU A N 1
ATOM 905 C CA . LEU A 1 120 ? 16.989 -0.590 -37.045 1.00 77.75 120 LEU A CA 1
ATOM 906 C C . LEU A 1 120 ? 15.769 -0.310 -36.158 1.00 77.75 120 LEU A C 1
ATOM 908 O O . LEU A 1 120 ? 15.920 -0.153 -34.950 1.00 77.75 120 LEU A O 1
ATOM 912 N N . ALA A 1 121 ? 14.567 -0.310 -36.735 1.00 79.50 121 ALA A N 1
ATOM 913 C CA . ALA A 1 121 ? 13.303 -0.237 -36.011 1.00 79.50 121 ALA A CA 1
ATOM 914 C C . ALA A 1 121 ? 13.158 -1.383 -35.004 1.00 79.50 121 ALA A C 1
ATOM 916 O O . ALA A 1 121 ? 12.864 -1.135 -33.840 1.00 79.50 121 ALA A O 1
ATOM 917 N N . ALA A 1 122 ? 13.403 -2.629 -35.419 1.00 82.44 122 ALA A N 1
ATOM 918 C CA . ALA A 1 122 ? 13.334 -3.783 -34.528 1.00 82.44 122 ALA A CA 1
ATOM 919 C C . ALA A 1 122 ? 14.347 -3.677 -33.377 1.00 82.44 122 ALA A C 1
ATOM 921 O O . ALA A 1 122 ? 13.984 -3.885 -32.220 1.00 82.44 122 ALA A O 1
ATOM 922 N N . VAL A 1 123 ? 15.591 -3.282 -33.670 1.00 79.69 123 VAL A N 1
ATOM 923 C CA . VAL A 1 123 ? 16.622 -3.035 -32.647 1.00 79.69 123 VAL A CA 1
ATOM 924 C C . VAL A 1 123 ? 16.172 -1.944 -31.675 1.00 79.69 123 VAL A C 1
ATOM 926 O O . VAL A 1 123 ? 16.264 -2.126 -30.462 1.00 79.69 123 VAL A O 1
ATOM 929 N N . LEU A 1 124 ? 15.629 -0.837 -32.181 1.00 77.94 124 LEU A N 1
ATOM 930 C CA . LEU A 1 124 ? 15.153 0.273 -31.360 1.00 77.94 124 LEU A CA 1
ATOM 931 C C . LEU A 1 124 ? 13.941 -0.113 -30.498 1.00 77.94 124 LEU A C 1
ATOM 933 O O . LEU A 1 124 ? 13.888 0.268 -29.328 1.00 77.94 124 LEU A O 1
ATOM 937 N N . VAL A 1 125 ? 13.010 -0.918 -31.020 1.00 82.00 125 VAL A N 1
ATOM 938 C CA . VAL A 1 125 ? 11.899 -1.500 -30.246 1.00 82.00 125 VAL A CA 1
ATOM 939 C C . VAL A 1 125 ? 12.434 -2.395 -29.131 1.00 82.00 125 VAL A C 1
ATOM 941 O O . VAL A 1 125 ? 11.994 -2.247 -27.994 1.00 82.00 125 VAL A O 1
ATOM 944 N N . CYS A 1 126 ? 13.411 -3.262 -29.410 1.00 81.25 126 CYS A N 1
ATOM 945 C CA . CYS A 1 126 ? 14.046 -4.102 -28.391 1.00 81.25 126 CYS A CA 1
ATOM 946 C C . CYS A 1 126 ? 14.727 -3.262 -27.303 1.00 81.25 126 CYS A C 1
ATOM 948 O O . CYS A 1 126 ? 14.508 -3.512 -26.120 1.00 81.25 126 CYS A O 1
ATOM 950 N N . ILE A 1 127 ? 15.498 -2.236 -27.682 1.00 77.44 127 ILE A N 1
ATOM 951 C CA . ILE A 1 127 ? 16.145 -1.311 -26.737 1.00 77.44 127 ILE A CA 1
ATOM 952 C C . ILE A 1 127 ? 15.095 -0.593 -25.885 1.00 77.44 127 ILE A C 1
ATOM 954 O O . ILE A 1 127 ? 15.224 -0.532 -24.665 1.00 77.44 127 ILE A O 1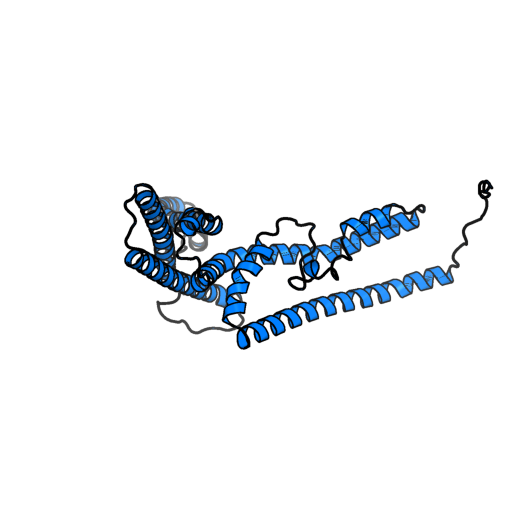
ATOM 958 N N . THR A 1 128 ? 14.033 -0.084 -26.509 1.00 74.12 128 THR A N 1
ATOM 959 C CA . THR A 1 128 ? 12.973 0.648 -25.805 1.00 74.12 128 THR A CA 1
ATOM 960 C C . THR A 1 128 ? 12.190 -0.276 -24.872 1.00 74.12 128 THR A C 1
ATOM 962 O O . THR A 1 128 ? 11.885 0.114 -23.750 1.00 74.12 128 THR A O 1
ATOM 965 N N . ALA A 1 129 ? 11.919 -1.519 -25.277 1.00 79.88 129 ALA A N 1
ATOM 966 C CA . ALA A 1 129 ? 11.292 -2.524 -24.424 1.00 79.88 129 ALA A CA 1
ATOM 967 C C . ALA A 1 129 ? 12.178 -2.880 -23.218 1.00 79.88 129 ALA A C 1
ATOM 969 O O . ALA A 1 129 ? 11.686 -2.951 -22.091 1.00 79.88 129 ALA A O 1
ATOM 970 N N . LEU A 1 130 ? 13.490 -3.032 -23.431 1.00 79.62 130 LEU A N 1
ATOM 971 C CA . LEU A 1 130 ? 14.454 -3.276 -22.358 1.00 79.62 130 LEU A CA 1
ATOM 972 C C . LEU A 1 130 ? 14.539 -2.081 -21.394 1.00 79.62 130 LEU A C 1
ATOM 974 O O . LEU A 1 130 ? 14.606 -2.275 -20.185 1.00 79.62 130 LEU A O 1
ATOM 978 N N . ALA A 1 131 ? 14.476 -0.853 -21.916 1.00 74.56 131 ALA A N 1
ATOM 979 C CA . ALA A 1 131 ? 14.428 0.374 -21.120 1.00 74.56 131 ALA A CA 1
ATOM 980 C C . ALA A 1 131 ? 13.091 0.549 -20.375 1.00 74.56 131 ALA A C 1
ATOM 982 O O . ALA A 1 131 ? 13.050 1.159 -19.306 1.00 74.56 131 ALA A O 1
ATOM 983 N N . TRP A 1 132 ? 11.999 -0.006 -20.907 1.00 76.75 132 TRP A N 1
ATOM 984 C CA . TRP A 1 132 ? 10.676 0.019 -20.284 1.00 76.75 132 TRP A CA 1
ATOM 985 C C . TRP A 1 132 ? 10.538 -1.007 -19.152 1.00 76.75 132 TRP A C 1
ATOM 987 O O . TRP A 1 132 ? 9.817 -0.766 -18.181 1.00 76.75 132 TRP A O 1
ATOM 997 N N . LEU A 1 133 ? 11.269 -2.124 -19.223 1.00 79.62 133 LEU A N 1
ATOM 998 C CA . LEU A 1 133 ? 11.207 -3.196 -18.230 1.00 79.62 133 LEU A CA 1
ATOM 999 C C . LEU A 1 133 ? 11.476 -2.710 -16.787 1.00 79.62 133 LEU A C 1
ATOM 1001 O O . LEU A 1 133 ? 10.649 -3.010 -15.924 1.00 79.62 133 LEU A O 1
ATOM 1005 N N . PRO A 1 134 ? 12.524 -1.913 -16.481 1.00 79.50 134 PRO A N 1
ATOM 1006 C CA . PRO A 1 134 ? 12.709 -1.331 -15.149 1.00 79.50 134 PRO A CA 1
ATOM 1007 C C . PRO A 1 134 ? 11.513 -0.510 -14.658 1.00 79.50 134 PRO A C 1
ATOM 1009 O O . PRO A 1 134 ? 11.163 -0.592 -13.484 1.00 79.50 134 PRO A O 1
ATOM 1012 N N . ALA A 1 135 ? 10.854 0.248 -15.539 1.00 77.25 135 ALA A N 1
ATOM 1013 C CA . ALA A 1 135 ? 9.689 1.056 -15.182 1.00 77.25 135 ALA A CA 1
ATOM 1014 C C . ALA A 1 135 ? 8.478 0.175 -14.820 1.00 77.25 135 ALA A C 1
ATOM 1016 O O . ALA A 1 135 ? 7.775 0.442 -13.842 1.00 77.25 135 ALA A O 1
ATOM 1017 N N . VAL A 1 136 ? 8.272 -0.915 -15.564 1.00 81.00 136 VAL A N 1
ATOM 1018 C CA . VAL A 1 136 ? 7.236 -1.920 -15.280 1.00 81.00 136 VAL A CA 1
ATOM 1019 C C . VAL A 1 136 ? 7.523 -2.658 -13.974 1.00 81.00 136 VAL A C 1
ATOM 1021 O O . VAL A 1 136 ? 6.640 -2.770 -13.124 1.00 81.00 136 VAL A O 1
ATOM 1024 N N . LEU A 1 137 ? 8.760 -3.120 -13.778 1.00 84.12 137 LEU A N 1
ATOM 1025 C CA . LEU A 1 137 ? 9.185 -3.787 -12.545 1.00 84.12 137 LEU A CA 1
ATOM 1026 C C . LEU A 1 137 ? 9.045 -2.860 -11.335 1.00 84.12 137 LEU A C 1
ATOM 1028 O O . LEU A 1 137 ? 8.511 -3.267 -10.304 1.00 84.12 137 LEU A O 1
ATOM 1032 N N . TYR A 1 138 ? 9.444 -1.594 -11.475 1.00 81.56 138 TYR A N 1
ATOM 1033 C CA . TYR A 1 138 ? 9.254 -0.578 -10.446 1.00 81.56 138 TYR A CA 1
ATOM 1034 C C . TYR A 1 138 ? 7.773 -0.397 -10.105 1.00 81.56 138 TYR A C 1
ATOM 1036 O O . TYR A 1 138 ? 7.412 -0.333 -8.933 1.00 81.56 138 TYR A O 1
ATOM 1044 N N . ARG A 1 139 ? 6.883 -0.403 -11.100 1.00 83.38 139 ARG A N 1
ATOM 1045 C CA . ARG A 1 139 ? 5.440 -0.322 -10.861 1.00 83.38 139 ARG A CA 1
ATOM 1046 C C . ARG A 1 139 ? 4.887 -1.536 -10.120 1.00 83.38 139 ARG A C 1
ATOM 1048 O O . ARG A 1 139 ? 4.076 -1.366 -9.212 1.00 83.38 139 ARG A O 1
ATOM 1055 N N . TYR A 1 140 ? 5.310 -2.749 -10.472 1.00 85.50 140 TYR A N 1
ATOM 1056 C CA . TYR A 1 140 ? 4.920 -3.945 -9.722 1.00 85.50 140 TYR A CA 1
ATOM 1057 C C . TYR A 1 140 ? 5.464 -3.921 -8.293 1.00 85.50 140 TYR A C 1
ATOM 1059 O O . TYR A 1 140 ? 4.738 -4.273 -7.366 1.00 85.50 140 TYR A O 1
ATOM 1067 N N . SER A 1 141 ? 6.683 -3.415 -8.099 1.00 86.69 141 SER A N 1
ATOM 1068 C CA . SER A 1 141 ? 7.245 -3.165 -6.770 1.00 86.69 141 SER A CA 1
ATOM 1069 C C . SER A 1 141 ? 6.401 -2.152 -5.981 1.00 86.69 141 SER A C 1
ATOM 1071 O O . SER A 1 141 ? 6.043 -2.405 -4.829 1.00 86.69 141 SER A O 1
ATOM 1073 N N . LEU A 1 142 ? 5.963 -1.054 -6.610 1.00 83.69 142 LEU A N 1
ATOM 1074 C CA . LEU A 1 142 ? 5.037 -0.094 -5.996 1.00 83.69 142 LEU A CA 1
ATOM 1075 C C . LEU A 1 142 ? 3.691 -0.732 -5.639 1.00 83.69 142 LEU A C 1
ATOM 1077 O O . LEU A 1 142 ? 3.160 -0.464 -4.567 1.00 83.69 142 LEU A O 1
ATOM 1081 N N . LYS A 1 143 ? 3.141 -1.610 -6.483 1.00 86.25 143 LYS A N 1
ATOM 1082 C CA . LYS A 1 143 ? 1.903 -2.341 -6.165 1.00 86.25 143 LYS A CA 1
ATOM 1083 C C . LYS A 1 143 ? 2.096 -3.299 -4.990 1.00 86.25 143 LYS A C 1
ATOM 1085 O O . LYS A 1 143 ? 1.292 -3.274 -4.061 1.00 86.25 143 LYS A O 1
ATOM 1090 N N . ALA A 1 144 ? 3.171 -4.082 -4.983 1.00 86.38 144 ALA A N 1
ATOM 1091 C CA . ALA A 1 144 ? 3.478 -5.003 -3.891 1.00 86.38 144 ALA A CA 1
ATOM 1092 C C . ALA A 1 144 ? 3.657 -4.255 -2.558 1.00 86.38 144 ALA A C 1
ATOM 1094 O O . ALA A 1 144 ? 3.035 -4.600 -1.555 1.00 86.38 144 ALA A O 1
ATOM 1095 N N . THR A 1 145 ? 4.429 -3.167 -2.564 1.00 85.31 145 THR A N 1
ATOM 1096 C CA . THR A 1 145 ? 4.618 -2.315 -1.382 1.00 85.31 145 THR A CA 1
ATOM 1097 C C . THR A 1 145 ? 3.338 -1.579 -0.982 1.00 85.31 145 THR A C 1
ATOM 1099 O O . THR A 1 145 ? 3.070 -1.418 0.206 1.00 85.31 145 THR A O 1
ATOM 1102 N N . SER A 1 146 ? 2.479 -1.197 -1.932 1.00 88.56 146 SER A N 1
ATOM 1103 C CA . SER A 1 146 ? 1.196 -0.553 -1.627 1.00 88.56 146 SER A CA 1
ATOM 1104 C C . SER A 1 146 ? 0.275 -1.445 -0.790 1.00 88.56 146 SER A C 1
ATOM 1106 O O . SER A 1 146 ? -0.422 -0.927 0.082 1.00 88.56 146 SER A O 1
ATOM 1108 N N . ILE A 1 147 ? 0.316 -2.769 -0.984 1.00 86.50 147 ILE A N 1
ATOM 1109 C CA . ILE A 1 147 ? -0.440 -3.729 -0.166 1.00 86.50 147 ILE A CA 1
ATOM 1110 C C . ILE A 1 147 ? 0.038 -3.665 1.286 1.00 86.50 147 ILE A C 1
ATOM 1112 O O . ILE A 1 147 ? -0.783 -3.589 2.199 1.00 86.50 147 ILE A O 1
ATOM 1116 N N . PHE A 1 148 ? 1.355 -3.608 1.498 1.00 84.50 148 PHE A N 1
ATOM 1117 C CA . PHE A 1 148 ? 1.943 -3.464 2.830 1.00 84.50 148 PHE A CA 1
ATOM 1118 C C . PHE A 1 148 ? 1.527 -2.148 3.510 1.00 84.50 148 PHE A C 1
ATOM 1120 O O . PHE A 1 148 ? 1.240 -2.130 4.705 1.00 84.50 148 PHE A O 1
ATOM 1127 N N . TYR A 1 149 ? 1.417 -1.055 2.748 1.00 88.00 149 TYR A N 1
ATOM 1128 C CA . TYR A 1 149 ? 0.989 0.253 3.264 1.00 88.00 149 TYR A CA 1
ATOM 1129 C C . TYR A 1 149 ? -0.533 0.449 3.346 1.00 88.00 149 TYR A C 1
ATOM 1131 O O . TYR A 1 149 ? -0.985 1.470 3.871 1.00 88.00 149 TYR A O 1
ATOM 1139 N N . ALA A 1 150 ? -1.346 -0.500 2.873 1.00 91.19 150 ALA A N 1
ATOM 1140 C CA . ALA A 1 150 ? -2.804 -0.378 2.891 1.00 91.19 150 ALA A CA 1
ATOM 1141 C C . ALA A 1 150 ? -3.383 -0.095 4.298 1.00 91.19 150 ALA A C 1
ATOM 1143 O O . ALA A 1 150 ? -4.235 0.793 4.410 1.00 91.19 150 ALA A O 1
ATOM 1144 N N . PRO A 1 151 ? -2.905 -0.731 5.392 1.00 89.75 151 PRO A N 1
ATOM 1145 C CA . PRO A 1 151 ? -3.387 -0.421 6.736 1.00 89.75 151 PRO A CA 1
ATOM 1146 C C . PRO A 1 151 ? -3.130 1.034 7.138 1.00 89.75 151 PRO A C 1
ATOM 1148 O O . PRO A 1 151 ? -4.016 1.680 7.695 1.00 89.75 151 PRO A O 1
ATOM 1151 N N . LEU A 1 152 ? -1.964 1.590 6.792 1.00 90.44 152 LEU A N 1
ATOM 1152 C CA . LEU A 1 152 ? -1.640 2.990 7.073 1.00 90.44 152 LEU A CA 1
ATOM 1153 C C . LEU A 1 152 ? -2.603 3.933 6.346 1.00 90.44 152 LEU A C 1
ATOM 1155 O O . LEU A 1 152 ? -3.134 4.869 6.940 1.00 90.44 152 LEU A O 1
ATOM 1159 N N . VAL A 1 153 ? -2.886 3.650 5.074 1.00 91.44 153 VAL A N 1
ATOM 1160 C CA . VAL A 1 153 ? -3.834 4.425 4.261 1.00 91.44 153 VAL A CA 1
ATOM 1161 C C . VAL A 1 153 ? -5.226 4.427 4.882 1.00 91.44 153 VAL A C 1
ATOM 1163 O O . VAL A 1 153 ? -5.911 5.451 4.877 1.00 91.44 153 VAL A O 1
ATOM 1166 N N . TRP A 1 154 ? -5.649 3.299 5.450 1.00 92.00 154 TRP A N 1
ATOM 1167 C CA . TRP A 1 154 ? -6.922 3.206 6.152 1.00 92.00 154 TRP A CA 1
ATOM 1168 C C . TRP A 1 154 ? -6.956 4.053 7.417 1.00 92.00 154 TRP A C 1
ATOM 1170 O O . TRP A 1 154 ? -7.976 4.704 7.649 1.00 92.00 154 TRP A O 1
ATOM 1180 N N . VAL A 1 155 ? -5.874 4.073 8.200 1.00 92.00 155 VAL A N 1
ATOM 1181 C CA . VAL A 1 155 ? -5.756 4.934 9.387 1.00 92.00 155 VAL A CA 1
ATOM 1182 C C . VAL A 1 155 ? -5.806 6.399 8.981 1.00 92.00 155 VAL A C 1
ATOM 1184 O O . VAL A 1 155 ? -6.641 7.134 9.496 1.00 92.00 155 VAL A O 1
ATOM 1187 N N . VAL A 1 156 ? -4.991 6.805 8.004 1.00 91.88 156 VAL A N 1
ATOM 1188 C CA . VAL A 1 156 ? -4.932 8.197 7.539 1.00 91.88 156 VAL A CA 1
ATOM 1189 C C . VAL A 1 156 ? -6.286 8.646 7.002 1.00 91.88 156 VAL A C 1
ATOM 1191 O O . VAL A 1 156 ? -6.809 9.661 7.448 1.00 91.88 156 VAL A O 1
ATOM 1194 N N . ARG A 1 157 ? -6.927 7.850 6.136 1.00 90.38 157 ARG A N 1
ATOM 1195 C CA . ARG A 1 157 ? -8.281 8.148 5.647 1.00 90.38 157 ARG A CA 1
ATOM 1196 C C . ARG A 1 157 ? -9.285 8.281 6.793 1.00 90.38 157 ARG A C 1
ATOM 1198 O O . ARG A 1 157 ? -10.155 9.141 6.734 1.00 90.38 157 ARG A O 1
ATOM 1205 N N . SER A 1 158 ? -9.172 7.435 7.814 1.00 88.31 158 SER A N 1
ATOM 1206 C CA . SER A 1 158 ? -10.047 7.483 8.989 1.00 88.31 158 SER A CA 1
ATOM 1207 C C . SER A 1 158 ? -9.717 8.639 9.944 1.00 88.31 158 SER A C 1
ATOM 1209 O O . SER A 1 158 ? -10.517 8.961 10.810 1.00 88.31 158 SER A O 1
ATOM 1211 N N . ALA A 1 159 ? -8.551 9.265 9.824 1.00 88.25 159 ALA A N 1
ATOM 1212 C CA . ALA A 1 159 ? -8.201 10.449 10.599 1.00 88.25 159 ALA A CA 1
ATOM 1213 C C . ALA A 1 159 ? -8.619 11.737 9.878 1.00 88.25 159 ALA A C 1
ATOM 1215 O O . ALA A 1 159 ? -9.001 12.707 10.525 1.00 88.25 159 ALA A O 1
ATOM 1216 N N . THR A 1 160 ? -8.556 11.751 8.543 1.00 86.94 160 THR A N 1
ATOM 1217 C CA . THR A 1 160 ? -8.752 12.971 7.752 1.00 86.94 160 THR A CA 1
ATOM 1218 C C . THR A 1 160 ? -10.135 13.099 7.114 1.00 86.94 160 THR A C 1
ATOM 1220 O O . THR A 1 160 ? -10.542 14.196 6.740 1.00 86.94 160 THR A O 1
ATOM 1223 N N . SER A 1 161 ? -10.884 12.006 6.952 1.00 84.69 161 SER A N 1
ATOM 1224 C CA . SER A 1 161 ? -12.182 12.066 6.276 1.00 84.69 161 SER A CA 1
ATOM 1225 C C . SER A 1 161 ? -13.247 12.721 7.160 1.00 84.69 161 SER A C 1
ATOM 1227 O O . SER A 1 161 ? -13.685 12.166 8.164 1.00 84.69 161 SER A O 1
ATOM 1229 N N . LYS A 1 162 ? -13.742 13.886 6.730 1.00 81.00 162 LYS A N 1
ATOM 1230 C CA . LYS A 1 162 ? -14.903 14.555 7.345 1.00 81.00 162 LYS A CA 1
ATOM 1231 C C . LYS A 1 162 ? -16.199 13.739 7.194 1.00 81.00 162 LYS A C 1
ATOM 1233 O O . LYS A 1 162 ? -17.111 13.896 7.997 1.00 81.00 162 LYS A O 1
ATOM 1238 N N . HIS A 1 163 ? -16.243 12.834 6.210 1.00 73.12 163 HIS A N 1
ATOM 1239 C CA . HIS A 1 163 ? -17.398 11.996 5.863 1.00 73.12 163 HIS A CA 1
ATOM 1240 C C . HIS A 1 163 ? -17.500 10.693 6.668 1.00 73.12 163 HIS A C 1
ATOM 1242 O O . HIS A 1 163 ? -18.406 9.906 6.442 1.00 73.12 163 HIS A O 1
ATOM 1248 N N . LEU A 1 164 ? -16.621 10.445 7.648 1.00 64.81 164 LEU A N 1
ATOM 1249 C CA . LEU A 1 164 ? -16.667 9.218 8.474 1.00 64.81 164 LEU A CA 1
ATOM 1250 C C . LEU A 1 164 ? -17.927 9.075 9.334 1.00 64.81 164 LEU A C 1
ATOM 1252 O O . LEU A 1 164 ? -18.046 8.118 10.090 1.00 64.81 164 LEU A O 1
ATOM 1256 N N . LEU A 1 165 ? -18.831 10.045 9.269 1.00 71.88 165 LEU A N 1
ATOM 1257 C CA . LEU A 1 165 ? -20.100 10.038 9.978 1.00 71.88 165 LEU A CA 1
ATOM 1258 C C . LEU A 1 165 ? -21.255 9.570 9.100 1.00 71.88 165 LEU A C 1
ATOM 1260 O O . LEU A 1 165 ? -22.349 9.386 9.628 1.00 71.88 165 LEU A O 1
ATOM 1264 N N . ASP A 1 166 ? -21.027 9.380 7.799 1.00 87.38 166 ASP A N 1
ATOM 1265 C CA . ASP A 1 166 ? -22.063 8.869 6.922 1.00 87.38 166 ASP A CA 1
ATOM 1266 C C . ASP A 1 166 ? -22.165 7.343 7.057 1.00 87.38 166 ASP A C 1
ATOM 1268 O O . ASP A 1 166 ? -21.226 6.585 6.786 1.00 87.38 166 ASP A O 1
ATOM 1272 N N . LEU A 1 167 ? -23.322 6.903 7.549 1.00 83.31 167 LEU A N 1
ATOM 1273 C CA . LEU A 1 167 ? -23.674 5.499 7.749 1.00 83.31 167 LEU A CA 1
ATOM 1274 C C . LEU A 1 167 ? -23.599 4.720 6.436 1.00 83.31 167 LEU A C 1
ATOM 1276 O O . LEU A 1 167 ? -23.138 3.574 6.420 1.00 83.31 167 LEU A O 1
ATOM 1280 N N . GLU A 1 168 ? -24.036 5.355 5.348 1.00 88.00 168 GLU A N 1
ATOM 1281 C CA . GLU A 1 168 ? -24.085 4.739 4.029 1.00 88.00 168 GLU A CA 1
ATOM 1282 C C . GLU A 1 168 ? -22.669 4.456 3.516 1.00 88.00 168 GLU A C 1
ATOM 1284 O O . GLU A 1 168 ? -22.376 3.345 3.057 1.00 88.00 168 GLU A O 1
ATOM 1289 N N . ASP A 1 169 ? -21.747 5.401 3.717 1.00 87.50 169 ASP A N 1
ATOM 1290 C CA . ASP A 1 169 ? -20.343 5.235 3.345 1.00 87.50 169 ASP A CA 1
ATOM 1291 C C . ASP A 1 169 ? -19.672 4.098 4.126 1.00 87.50 169 ASP A C 1
ATOM 1293 O O . ASP A 1 169 ? -18.946 3.288 3.537 1.00 87.50 169 ASP A O 1
ATOM 1297 N N . ILE A 1 170 ? -19.908 3.983 5.439 1.00 88.19 170 ILE A N 1
ATOM 1298 C CA . ILE A 1 170 ? -19.311 2.896 6.237 1.00 88.19 170 ILE A CA 1
ATOM 1299 C C . ILE A 1 170 ? -19.851 1.529 5.790 1.00 88.19 170 ILE A C 1
ATOM 1301 O O . ILE A 1 170 ? -19.095 0.557 5.676 1.00 88.19 170 ILE A O 1
ATOM 1305 N N . ALA A 1 171 ? -21.153 1.436 5.516 1.00 89.50 171 ALA A N 1
ATOM 1306 C CA . ALA A 1 171 ? -21.795 0.179 5.150 1.00 89.50 171 ALA A CA 1
ATOM 1307 C C . ALA A 1 171 ? -21.451 -0.270 3.715 1.00 89.50 171 ALA A C 1
ATOM 1309 O O . ALA A 1 171 ? -21.176 -1.460 3.484 1.00 89.50 171 ALA A O 1
ATOM 1310 N N . HIS A 1 172 ? -21.418 0.662 2.757 1.00 89.75 172 HIS A N 1
ATOM 1311 C CA . HIS A 1 172 ? -21.418 0.338 1.328 1.00 89.75 172 HIS A CA 1
ATOM 1312 C C . HIS A 1 172 ? -20.158 0.737 0.558 1.00 89.75 172 HIS A C 1
ATOM 1314 O O . HIS A 1 172 ? -19.957 0.219 -0.548 1.00 89.75 172 HIS A O 1
ATOM 1320 N N . SER A 1 173 ? -19.264 1.559 1.114 1.00 90.12 173 SER A N 1
ATOM 1321 C CA . SER A 1 173 ? -18.086 1.990 0.360 1.00 90.12 173 SER A CA 1
ATOM 1322 C C . SER A 1 173 ? -17.134 0.823 0.050 1.00 90.12 173 SER A C 1
ATOM 1324 O O . SER A 1 173 ? -16.784 0.007 0.905 1.00 90.12 173 SER A O 1
ATOM 1326 N N . ALA A 1 174 ? -16.673 0.747 -1.204 1.00 89.69 174 ALA A N 1
ATOM 1327 C CA . ALA A 1 174 ? -15.669 -0.217 -1.669 1.00 89.69 174 ALA A CA 1
ATOM 1328 C C . ALA A 1 174 ? -14.426 -0.372 -0.754 1.00 89.69 174 ALA A C 1
ATOM 1330 O O . ALA A 1 174 ? -14.031 -1.510 -0.487 1.00 89.69 174 ALA A O 1
ATOM 1331 N N . PRO A 1 175 ? -13.803 0.708 -0.234 1.00 88.50 175 PRO A N 1
ATOM 1332 C CA . PRO A 1 175 ? -12.679 0.593 0.699 1.00 88.50 175 PRO A CA 1
ATOM 1333 C C . PRO A 1 175 ? -13.057 -0.099 2.013 1.00 88.50 175 PRO A C 1
ATOM 1335 O O . PRO A 1 175 ? -12.266 -0.895 2.510 1.00 88.50 175 PRO A O 1
ATOM 1338 N N . GLU A 1 176 ? -14.245 0.151 2.571 1.00 90.88 176 GLU A N 1
ATOM 1339 C CA . GLU A 1 176 ? -14.694 -0.554 3.777 1.00 90.88 176 GLU A CA 1
ATOM 1340 C C . GLU A 1 176 ? -14.977 -2.030 3.471 1.00 90.88 176 GLU A C 1
ATOM 1342 O O . GLU A 1 176 ? -14.592 -2.893 4.257 1.00 90.88 176 GLU A O 1
ATOM 1347 N N . LYS A 1 177 ? -15.512 -2.366 2.284 1.00 92.75 177 LYS A N 1
ATOM 1348 C CA . LYS A 1 177 ? -15.621 -3.774 1.842 1.00 92.75 177 LYS A CA 1
ATOM 1349 C C . LYS A 1 177 ? -14.258 -4.470 1.834 1.00 92.75 177 LYS A C 1
ATOM 1351 O O . LYS A 1 177 ? -14.139 -5.575 2.361 1.00 92.75 177 LYS A O 1
ATOM 1356 N N . ALA A 1 178 ? -13.231 -3.814 1.291 1.00 91.25 178 ALA A N 1
ATOM 1357 C CA . ALA A 1 178 ? -11.870 -4.348 1.272 1.00 91.25 178 ALA A CA 1
ATOM 1358 C C . ALA A 1 178 ? -11.312 -4.552 2.691 1.00 91.25 178 ALA A C 1
ATOM 1360 O O . ALA A 1 178 ? -10.742 -5.606 2.972 1.00 91.25 178 ALA A O 1
ATOM 1361 N N . LYS A 1 179 ? -11.542 -3.599 3.609 1.00 92.50 179 LYS A N 1
ATOM 1362 C CA . LYS A 1 179 ? -11.166 -3.745 5.027 1.00 92.50 179 LYS A CA 1
ATOM 1363 C C . LYS A 1 179 ? -11.839 -4.953 5.674 1.00 92.50 179 LYS A C 1
ATOM 1365 O O . LYS A 1 179 ? -11.166 -5.696 6.375 1.00 92.50 179 LYS A O 1
ATOM 1370 N N . ARG A 1 180 ? -13.131 -5.188 5.413 1.00 94.62 180 ARG A N 1
ATOM 1371 C CA . ARG A 1 180 ? -13.867 -6.348 5.954 1.00 94.62 180 ARG A CA 1
ATOM 1372 C C . ARG A 1 180 ? -13.279 -7.670 5.483 1.00 94.62 180 ARG A C 1
ATOM 1374 O O . ARG A 1 180 ? -13.018 -8.541 6.306 1.00 94.62 180 ARG A O 1
ATOM 1381 N N . VAL A 1 181 ? -13.036 -7.801 4.178 1.00 95.00 181 VAL A N 1
ATOM 1382 C CA . VAL A 1 181 ? -12.410 -9.003 3.605 1.00 95.00 181 VAL A CA 1
ATOM 1383 C C . VAL A 1 181 ? -11.021 -9.211 4.203 1.00 95.00 181 VAL A C 1
ATOM 1385 O O . VAL A 1 181 ? -10.706 -10.310 4.649 1.00 95.00 181 VAL A O 1
ATOM 1388 N N . TYR A 1 182 ? -10.219 -8.150 4.304 1.00 93.12 182 TYR A N 1
ATOM 1389 C CA . TYR A 1 182 ? -8.909 -8.215 4.943 1.00 93.12 182 TYR A CA 1
ATOM 1390 C C . TYR A 1 182 ? -8.995 -8.640 6.418 1.00 93.12 182 TYR A C 1
ATOM 1392 O O . TYR A 1 182 ? -8.247 -9.513 6.847 1.00 93.12 182 TYR A O 1
ATOM 1400 N N . SER A 1 183 ? -9.930 -8.087 7.197 1.00 95.31 183 SER A N 1
ATOM 1401 C CA . SER A 1 183 ? -10.142 -8.476 8.596 1.00 95.31 183 SER A CA 1
ATOM 1402 C C . SER A 1 183 ? -10.568 -9.937 8.741 1.00 95.31 183 SER A C 1
ATOM 1404 O O . SER A 1 183 ? -10.075 -10.615 9.639 1.00 95.31 183 SER A O 1
ATOM 1406 N N . LEU A 1 184 ? -11.416 -10.450 7.844 1.00 96.81 184 LEU A N 1
ATOM 1407 C CA . LEU A 1 184 ? -11.769 -11.872 7.810 1.00 96.81 184 LEU A CA 1
ATOM 1408 C C . LEU A 1 184 ? -10.544 -12.743 7.522 1.00 96.81 184 LEU A C 1
ATOM 1410 O O . LEU A 1 184 ? -10.302 -13.704 8.247 1.00 96.81 184 LEU A O 1
ATOM 1414 N N . ILE A 1 185 ? -9.732 -12.375 6.527 1.00 95.19 185 ILE A N 1
ATOM 1415 C CA . ILE A 1 185 ? -8.482 -13.080 6.209 1.00 95.19 185 ILE A CA 1
ATOM 1416 C C . ILE A 1 185 ? -7.551 -13.097 7.427 1.00 95.19 185 ILE A C 1
ATOM 1418 O O . ILE A 1 185 ? -7.029 -14.148 7.781 1.00 95.19 185 ILE A O 1
ATOM 1422 N N . VAL A 1 186 ? -7.378 -11.963 8.110 1.00 93.88 186 VAL A N 1
ATOM 1423 C CA . VAL A 1 186 ? -6.549 -11.861 9.322 1.00 93.88 186 VAL A CA 1
ATOM 1424 C C . VAL A 1 186 ? -7.053 -12.777 10.440 1.00 93.88 186 VAL A C 1
ATOM 1426 O O . VAL A 1 186 ? -6.243 -13.427 11.102 1.00 93.88 186 VAL A O 1
ATOM 1429 N N . ILE A 1 187 ? -8.369 -12.843 10.654 1.00 96.25 187 ILE A N 1
ATOM 1430 C CA . ILE A 1 187 ? -8.987 -13.737 11.643 1.00 96.25 187 ILE A CA 1
ATOM 1431 C C . ILE A 1 187 ? -8.720 -15.197 11.275 1.00 96.25 187 ILE A C 1
ATOM 1433 O O . ILE A 1 187 ? -8.229 -15.943 12.118 1.00 96.25 187 ILE A O 1
ATOM 1437 N N . VAL A 1 188 ? -8.955 -15.587 10.019 1.00 95.69 188 VAL A N 1
ATOM 1438 C CA . VAL A 1 188 ? -8.702 -16.951 9.527 1.00 95.69 188 VAL A CA 1
ATOM 1439 C C . VAL A 1 188 ? -7.227 -17.321 9.688 1.00 95.69 188 VAL A C 1
ATOM 1441 O O . VAL A 1 188 ? -6.924 -18.336 10.304 1.00 95.69 188 VAL A O 1
ATOM 1444 N N . ILE A 1 189 ? -6.305 -16.472 9.225 1.00 92.25 189 ILE A N 1
ATOM 1445 C CA . ILE A 1 189 ? -4.853 -16.692 9.340 1.00 92.25 189 ILE A CA 1
ATOM 1446 C C . ILE A 1 189 ? -4.401 -16.771 10.803 1.00 92.25 189 ILE A C 1
ATOM 1448 O O . ILE A 1 189 ? -3.403 -17.418 11.090 1.00 92.25 189 ILE A O 1
ATOM 1452 N N . THR A 1 190 ? -5.102 -16.124 11.736 1.00 91.75 190 THR A N 1
ATOM 1453 C CA . THR A 1 190 ? -4.750 -16.185 13.163 1.00 91.75 190 THR A CA 1
ATOM 1454 C C . THR A 1 190 ? -5.330 -17.431 13.838 1.00 91.75 190 THR A C 1
ATOM 1456 O O . THR A 1 190 ? -4.625 -18.091 14.592 1.00 91.75 190 THR A O 1
ATOM 1459 N N . ILE A 1 191 ? -6.589 -17.786 13.559 1.00 93.38 191 ILE A N 1
ATOM 1460 C CA . ILE A 1 191 ? -7.286 -18.909 14.207 1.00 93.38 191 ILE A CA 1
ATOM 1461 C C . ILE A 1 191 ? -6.845 -20.260 13.636 1.00 93.38 191 ILE A C 1
ATOM 1463 O O . ILE A 1 191 ? -6.647 -21.203 14.399 1.00 93.38 191 ILE A O 1
ATOM 1467 N N . VAL A 1 192 ? -6.682 -20.378 12.314 1.00 92.81 192 VAL A N 1
ATOM 1468 C CA . VAL A 1 192 ? -6.388 -21.664 11.660 1.00 92.81 192 VAL A CA 1
ATOM 1469 C C . VAL A 1 192 ? -5.103 -22.302 12.202 1.00 92.81 192 VAL A C 1
ATOM 1471 O O . VAL A 1 192 ? -5.182 -23.454 12.618 1.00 92.81 192 VAL A O 1
ATOM 1474 N N . PRO A 1 193 ? -3.954 -21.604 12.305 1.00 88.38 193 PRO A N 1
ATOM 1475 C CA . PRO A 1 193 ? -2.750 -22.185 12.900 1.00 88.38 193 PRO A CA 1
ATOM 1476 C C . PRO A 1 193 ? -2.930 -22.611 14.360 1.00 88.38 193 PRO A C 1
ATOM 1478 O O . PRO A 1 193 ? -2.393 -23.640 14.748 1.00 88.38 193 PRO A O 1
ATOM 1481 N N . ILE A 1 194 ? -3.719 -21.875 15.155 1.00 89.31 194 ILE A N 1
ATOM 1482 C CA . ILE A 1 194 ? -4.005 -22.230 16.556 1.00 89.31 194 ILE A CA 1
ATOM 1483 C C . ILE A 1 194 ? -4.787 -23.545 16.627 1.00 89.31 194 ILE A C 1
ATOM 1485 O O . ILE A 1 194 ? -4.449 -24.426 17.414 1.00 89.31 194 ILE A O 1
ATOM 1489 N N . LEU A 1 195 ? -5.813 -23.705 15.786 1.00 91.12 195 LEU A N 1
ATOM 1490 C CA . LEU A 1 195 ? -6.604 -24.939 15.733 1.00 91.12 195 LEU A CA 1
ATOM 1491 C C . LEU A 1 195 ? -5.777 -26.112 15.196 1.00 91.12 195 LEU A C 1
ATOM 1493 O O . LEU A 1 195 ? -5.817 -27.214 15.749 1.00 91.12 195 LEU A O 1
ATOM 1497 N N . LEU A 1 196 ? -4.989 -25.856 14.150 1.00 90.69 196 LEU A N 1
ATOM 1498 C CA . LEU A 1 196 ? -4.108 -26.846 13.544 1.00 90.69 196 LEU A CA 1
ATOM 1499 C C . LEU A 1 196 ? -2.911 -27.195 14.427 1.00 90.69 196 LEU A C 1
ATOM 1501 O O . LEU A 1 196 ? -2.336 -28.248 14.205 1.00 90.69 196 LEU A O 1
ATOM 1505 N N . TYR A 1 197 ? -2.552 -26.389 15.431 1.00 87.62 197 TYR A N 1
ATOM 1506 C CA . TYR A 1 197 ? -1.400 -26.651 16.299 1.00 87.62 197 TYR A CA 1
ATOM 1507 C C . TYR A 1 197 ? -1.491 -28.019 16.981 1.00 87.62 197 TYR A C 1
ATOM 1509 O O . TYR A 1 197 ? -0.517 -28.765 17.007 1.00 87.62 197 TYR A O 1
ATOM 1517 N N . SER A 1 198 ? -2.678 -28.382 17.478 1.00 84.19 198 SER A N 1
ATOM 1518 C CA . SER A 1 198 ? -2.907 -29.686 18.116 1.00 84.19 198 SER A CA 1
ATOM 1519 C C . SER A 1 198 ? -2.730 -30.854 17.138 1.00 84.19 198 SER A C 1
ATOM 1521 O O . SER A 1 198 ? -2.058 -31.837 17.445 1.00 84.19 198 SER A O 1
ATOM 1523 N N . TRP A 1 199 ? -3.284 -30.726 15.931 1.00 89.56 199 TRP A N 1
ATOM 1524 C CA . TRP A 1 199 ? -3.146 -31.718 14.868 1.00 89.56 199 TRP A CA 1
ATOM 1525 C C . TRP A 1 199 ? -1.701 -31.816 14.367 1.00 89.56 199 TRP A C 1
ATOM 1527 O O . TRP A 1 199 ? -1.177 -32.913 14.187 1.00 89.56 199 TRP A O 1
ATOM 1537 N N . TRP A 1 200 ? -1.041 -30.669 14.210 1.00 87.25 200 TRP A N 1
ATOM 1538 C CA . TRP A 1 200 ? 0.345 -30.558 13.785 1.00 87.25 200 TRP A CA 1
ATOM 1539 C C . TRP A 1 200 ? 1.281 -31.202 14.803 1.00 87.25 200 TRP A C 1
ATOM 1541 O O . TRP A 1 200 ? 2.110 -32.011 14.415 1.00 87.25 200 TRP A O 1
ATOM 1551 N N . ALA A 1 201 ? 1.103 -30.947 16.103 1.00 86.44 201 ALA A N 1
ATOM 1552 C CA . ALA A 1 201 ? 1.899 -31.579 17.155 1.00 86.44 201 ALA A CA 1
ATOM 1553 C C . ALA A 1 201 ? 1.834 -33.116 17.089 1.00 86.44 201 ALA A C 1
ATOM 1555 O O . ALA A 1 201 ? 2.865 -33.782 17.170 1.00 86.44 201 ALA A O 1
ATOM 1556 N N . ASN A 1 202 ? 0.643 -33.677 16.855 1.00 89.19 202 ASN A N 1
ATOM 1557 C CA . ASN A 1 202 ? 0.471 -35.123 16.692 1.00 89.19 202 ASN A CA 1
ATOM 1558 C C . ASN A 1 202 ? 1.154 -35.653 15.420 1.00 89.19 202 ASN A C 1
ATOM 1560 O O . ASN A 1 202 ? 1.799 -36.700 15.454 1.00 89.19 202 ASN A O 1
ATOM 1564 N N . LEU A 1 203 ? 1.036 -34.929 14.301 1.00 88.31 203 LEU A N 1
ATOM 1565 C CA . LEU A 1 203 ? 1.670 -35.295 13.032 1.00 88.31 203 LEU A CA 1
ATOM 1566 C C . LEU A 1 203 ? 3.199 -35.275 13.143 1.00 88.31 203 LEU A C 1
ATOM 1568 O O . LEU A 1 203 ? 3.865 -36.207 12.695 1.00 88.31 203 LEU A O 1
ATOM 1572 N N . VAL A 1 204 ? 3.747 -34.249 13.794 1.00 86.56 204 VAL A N 1
ATOM 1573 C CA . VAL A 1 204 ? 5.186 -34.090 14.024 1.00 86.56 204 VAL A CA 1
ATOM 1574 C C . VAL A 1 204 ? 5.722 -35.213 14.894 1.00 86.56 204 VAL A C 1
ATOM 1576 O O . VAL A 1 204 ? 6.730 -35.809 14.532 1.00 86.56 204 VAL A O 1
ATOM 1579 N N . HIS A 1 205 ? 5.019 -35.574 15.969 1.00 87.19 205 HIS A N 1
ATOM 1580 C CA . HIS A 1 205 ? 5.427 -36.693 16.816 1.00 87.19 205 HIS A CA 1
ATOM 1581 C C . HIS A 1 205 ? 5.443 -38.031 16.054 1.00 87.19 205 HIS A C 1
ATOM 1583 O O . HIS A 1 205 ? 6.342 -38.849 16.237 1.00 87.19 205 HIS A O 1
ATOM 1589 N N . GLY A 1 206 ? 4.501 -38.235 15.126 1.00 90.38 206 GLY A N 1
ATOM 1590 C CA . GLY A 1 206 ? 4.528 -39.386 14.218 1.00 90.38 206 GLY A CA 1
ATOM 1591 C C . GLY A 1 206 ? 5.739 -39.381 13.273 1.00 90.38 206 GLY A C 1
ATOM 1592 O O . GLY A 1 206 ? 6.310 -40.433 12.990 1.00 90.38 206 GLY A O 1
ATOM 1593 N N . TRP A 1 207 ? 6.161 -38.203 12.808 1.00 90.44 207 TRP A N 1
ATOM 1594 C CA . TRP A 1 207 ? 7.279 -38.035 11.872 1.00 90.44 207 TRP A CA 1
ATOM 1595 C C . TRP A 1 207 ? 8.660 -38.016 12.525 1.00 90.44 207 TRP A C 1
ATOM 1597 O O . TRP A 1 207 ? 9.631 -38.358 11.852 1.00 90.44 207 TRP A O 1
ATOM 1607 N N . GLU A 1 208 ? 8.766 -37.674 13.811 1.00 88.75 208 GLU A N 1
ATOM 1608 C CA . GLU A 1 208 ? 10.030 -37.694 14.569 1.00 88.75 208 GLU A CA 1
ATOM 1609 C C . GLU A 1 208 ? 10.726 -39.061 14.514 1.00 88.75 208 GLU A C 1
ATOM 1611 O O . GLU A 1 208 ? 11.946 -39.140 14.611 1.00 88.75 208 GLU A O 1
ATOM 1616 N N . SER A 1 209 ? 9.965 -40.138 14.303 1.00 90.75 209 SER A N 1
ATOM 1617 C CA . SER A 1 209 ? 10.509 -41.489 14.132 1.00 90.75 209 SER A CA 1
ATOM 1618 C C . SER A 1 209 ? 11.119 -41.765 12.747 1.00 90.75 209 SER A C 1
ATOM 1620 O O . SER A 1 209 ? 11.875 -42.723 12.608 1.00 90.75 209 SER A O 1
ATOM 1622 N N . HIS A 1 210 ? 10.822 -40.947 11.731 1.00 93.50 210 HIS A N 1
ATOM 1623 C CA . HIS A 1 210 ? 11.192 -41.198 10.329 1.00 93.50 210 HIS A CA 1
ATOM 1624 C C . HIS A 1 210 ? 12.051 -40.093 9.689 1.00 93.50 210 HIS A C 1
ATOM 1626 O O . HIS A 1 210 ? 12.690 -40.344 8.668 1.00 93.50 210 HIS A O 1
ATOM 1632 N N . ILE A 1 211 ? 12.063 -38.875 10.240 1.00 90.69 211 ILE A N 1
ATOM 1633 C CA . ILE A 1 211 ? 12.764 -37.713 9.670 1.00 90.69 211 ILE A CA 1
ATOM 1634 C C . ILE A 1 211 ? 13.802 -37.199 10.669 1.00 90.69 211 ILE A C 1
ATOM 1636 O O . ILE A 1 211 ? 13.536 -37.137 11.867 1.00 90.69 211 ILE A O 1
ATOM 1640 N N . ASP A 1 212 ? 14.975 -36.792 10.172 1.00 89.50 212 ASP A N 1
ATOM 1641 C CA . ASP A 1 212 ? 16.030 -36.208 11.001 1.00 89.50 212 ASP A CA 1
ATOM 1642 C C . ASP A 1 212 ? 15.492 -35.003 11.814 1.00 89.50 212 ASP A C 1
ATOM 1644 O O . ASP A 1 212 ? 15.004 -34.023 11.229 1.00 89.50 212 ASP A O 1
ATOM 1648 N N . PRO A 1 213 ? 15.591 -35.029 13.157 1.00 82.38 213 PRO A N 1
ATOM 1649 C CA . PRO A 1 213 ? 15.134 -33.942 14.019 1.00 82.38 213 PRO A CA 1
ATOM 1650 C C . PRO A 1 213 ? 15.802 -32.592 13.718 1.00 82.38 213 PRO A C 1
ATOM 1652 O O . PRO A 1 213 ? 15.226 -31.548 14.037 1.00 82.38 213 PRO A O 1
ATOM 1655 N N . SER A 1 214 ? 16.984 -32.568 13.088 1.00 84.50 214 SER A N 1
ATOM 1656 C CA . SER A 1 214 ? 17.644 -31.320 12.682 1.00 84.50 214 SER A CA 1
ATOM 1657 C C . SER A 1 214 ? 16.859 -30.562 11.599 1.00 84.50 214 SER A C 1
ATOM 1659 O O . SER A 1 214 ? 16.716 -29.335 11.672 1.00 84.50 214 SER A O 1
ATOM 1661 N N . PHE A 1 215 ? 16.271 -31.295 10.648 1.00 83.94 215 PHE A N 1
ATOM 1662 C CA . PHE A 1 215 ? 15.436 -30.755 9.579 1.00 83.94 215 PHE A CA 1
ATOM 1663 C C . PHE A 1 215 ? 14.090 -30.274 10.130 1.00 83.94 215 PHE A C 1
ATOM 1665 O O . PHE A 1 215 ? 13.672 -29.143 9.866 1.00 83.94 215 PHE A O 1
ATOM 1672 N N . LEU A 1 216 ? 13.449 -31.085 10.979 1.00 79.44 216 LEU A N 1
ATOM 1673 C CA . LEU A 1 216 ? 12.182 -30.720 11.619 1.00 79.44 216 LEU A CA 1
ATOM 1674 C C . LEU A 1 216 ? 12.333 -29.453 12.480 1.00 79.44 216 LEU A C 1
ATOM 1676 O O . LEU A 1 216 ? 11.487 -28.565 12.420 1.00 79.44 216 LEU A O 1
ATOM 1680 N N . ARG A 1 217 ? 13.441 -29.280 13.212 1.00 78.75 217 ARG A N 1
ATOM 1681 C CA . ARG A 1 217 ? 13.677 -28.062 14.014 1.00 78.75 217 ARG A CA 1
ATOM 1682 C C . ARG A 1 217 ? 13.657 -26.759 13.215 1.00 78.75 217 ARG A C 1
ATOM 1684 O O . ARG A 1 217 ? 13.215 -25.754 13.760 1.00 78.75 217 ARG A O 1
ATOM 1691 N N . HIS A 1 218 ? 14.076 -26.766 11.951 1.00 76.81 218 HIS A N 1
ATOM 1692 C CA . HIS A 1 218 ? 14.117 -25.548 11.134 1.00 76.81 218 HIS A CA 1
ATOM 1693 C C . HIS A 1 218 ? 12.774 -25.207 10.478 1.00 76.81 218 HIS A C 1
ATOM 1695 O O . HIS A 1 218 ? 12.446 -24.031 10.348 1.00 76.81 218 HIS A O 1
ATOM 1701 N N . PHE A 1 219 ? 11.998 -26.215 10.070 1.00 69.31 219 PHE A N 1
ATOM 1702 C CA . PHE A 1 219 ? 10.760 -26.003 9.307 1.00 69.31 219 PHE A CA 1
ATOM 1703 C C . PHE A 1 219 ? 9.482 -26.150 10.136 1.00 69.31 219 PHE A C 1
ATOM 1705 O O . PHE A 1 219 ? 8.454 -25.573 9.792 1.00 69.31 219 PHE A O 1
ATOM 1712 N N . VAL A 1 220 ? 9.533 -26.932 11.213 1.00 65.62 220 VAL A N 1
ATOM 1713 C CA . VAL A 1 220 ? 8.352 -27.403 11.946 1.00 65.62 220 VAL A CA 1
ATOM 1714 C C . VAL A 1 220 ? 8.254 -26.767 13.329 1.00 65.62 220 VAL A C 1
ATOM 1716 O O . VAL A 1 220 ? 7.157 -26.434 13.769 1.00 65.62 220 VAL A O 1
ATOM 1719 N N . PHE A 1 221 ? 9.389 -26.525 13.989 1.00 60.91 221 PHE A N 1
ATOM 1720 C CA . PHE A 1 221 ? 9.442 -25.852 15.289 1.00 60.91 221 PHE A CA 1
ATOM 1721 C C . PHE A 1 221 ? 9.574 -24.331 15.153 1.00 60.91 221 PHE A C 1
ATOM 1723 O O . PHE A 1 221 ? 10.305 -23.693 15.914 1.00 60.91 221 PHE A O 1
ATOM 1730 N N . VAL A 1 222 ? 8.823 -23.721 14.229 1.00 64.06 222 VAL A N 1
ATOM 1731 C CA . VAL A 1 222 ? 8.473 -22.308 14.408 1.00 64.06 222 VAL A CA 1
ATOM 1732 C C . VAL A 1 222 ? 7.598 -22.281 15.654 1.00 64.06 222 VAL A C 1
ATOM 1734 O O . VAL A 1 222 ? 6.413 -22.606 15.594 1.00 64.06 222 VAL A O 1
ATOM 1737 N N . ARG A 1 223 ? 8.212 -22.019 16.816 1.00 67.62 223 ARG A N 1
ATOM 1738 C CA . ARG A 1 223 ? 7.484 -21.903 18.077 1.00 67.62 223 ARG A CA 1
ATOM 1739 C C . ARG A 1 223 ? 6.370 -20.900 17.844 1.00 67.62 223 ARG A C 1
ATOM 1741 O O . ARG A 1 223 ? 6.635 -19.743 17.527 1.00 67.62 223 ARG A O 1
ATOM 1748 N N . PHE A 1 224 ? 5.131 -21.367 17.960 1.00 73.94 224 PHE A N 1
ATOM 1749 C CA . PHE A 1 224 ? 3.961 -20.515 17.844 1.00 73.94 224 PHE A CA 1
ATOM 1750 C C . PHE A 1 224 ? 3.838 -19.701 19.137 1.00 73.94 224 PHE A C 1
ATOM 1752 O O . PHE A 1 224 ? 2.994 -19.957 19.992 1.00 73.94 224 PHE A O 1
ATOM 1759 N N . GLU A 1 225 ? 4.765 -18.765 19.326 1.00 84.94 225 GLU A N 1
ATOM 1760 C CA . GLU A 1 225 ? 4.717 -17.791 20.402 1.00 84.94 225 GLU A CA 1
ATOM 1761 C C . GLU A 1 225 ? 3.725 -16.709 19.966 1.00 84.94 225 GLU A C 1
ATOM 1763 O O . GLU A 1 225 ? 3.927 -15.978 18.994 1.00 84.94 225 GLU A O 1
ATOM 1768 N N . ILE A 1 226 ? 2.571 -16.672 20.637 1.00 87.12 226 ILE A N 1
ATOM 1769 C CA . ILE A 1 226 ? 1.561 -15.646 20.379 1.00 87.12 226 ILE A CA 1
ATOM 1770 C C . ILE A 1 226 ? 2.068 -14.341 20.983 1.00 87.12 226 ILE A C 1
ATOM 1772 O O . ILE A 1 226 ? 1.793 -14.014 22.137 1.00 87.12 226 ILE A O 1
ATOM 1776 N N . ASP A 1 227 ? 2.807 -13.587 20.181 1.00 90.50 227 ASP A N 1
ATOM 1777 C CA . ASP A 1 227 ? 3.230 -12.248 20.570 1.00 90.50 227 ASP A CA 1
ATOM 1778 C C . ASP A 1 227 ? 2.047 -11.280 20.698 1.00 90.50 227 ASP A C 1
ATOM 1780 O O . ASP A 1 227 ? 1.011 -11.407 20.034 1.00 90.50 227 ASP A O 1
ATOM 1784 N N . LEU A 1 228 ? 2.248 -10.213 21.475 1.00 92.31 228 LEU A N 1
ATOM 1785 C CA . LEU A 1 228 ? 1.260 -9.148 21.669 1.00 92.31 228 LEU A CA 1
ATOM 1786 C C . LEU A 1 228 ? 0.793 -8.504 20.355 1.00 92.31 228 LEU A C 1
ATOM 1788 O O . LEU A 1 228 ? -0.375 -8.133 20.237 1.00 92.31 228 LEU A O 1
ATOM 1792 N N . TRP A 1 229 ? 1.658 -8.401 19.342 1.00 92.81 229 TRP A N 1
ATOM 1793 C CA . TRP A 1 229 ? 1.281 -7.826 18.048 1.00 92.81 229 TRP A CA 1
ATOM 1794 C C . TRP A 1 229 ? 0.306 -8.718 17.262 1.00 92.81 229 TRP A C 1
ATOM 1796 O O . TRP A 1 229 ? -0.553 -8.191 16.553 1.00 92.81 229 TRP A O 1
ATOM 1806 N N . HIS A 1 230 ? 0.356 -10.046 17.435 1.00 92.12 230 HIS A N 1
ATOM 1807 C CA . HIS A 1 230 ? -0.643 -10.961 16.875 1.00 92.12 230 HIS A CA 1
ATOM 1808 C C . HIS A 1 230 ? -2.013 -10.739 17.522 1.00 92.12 230 HIS A C 1
ATOM 1810 O O . HIS A 1 230 ? -3.021 -10.641 16.816 1.00 92.12 230 HIS A O 1
ATOM 1816 N N . VAL A 1 231 ? -2.042 -10.596 18.853 1.00 95.00 231 VAL A N 1
ATOM 1817 C CA . VAL A 1 231 ? -3.265 -10.303 19.618 1.00 95.00 231 VAL A CA 1
ATOM 1818 C C . VAL A 1 231 ? -3.838 -8.947 19.214 1.00 95.00 231 VAL A C 1
ATOM 1820 O O . VAL A 1 231 ? -5.030 -8.840 18.935 1.00 95.00 231 VAL A O 1
ATOM 1823 N N . ALA A 1 232 ? -2.991 -7.922 19.105 1.00 95.62 232 ALA A N 1
ATOM 1824 C CA . ALA A 1 232 ? -3.396 -6.596 18.656 1.00 95.62 232 ALA A CA 1
ATOM 1825 C C . ALA A 1 232 ? -3.977 -6.640 17.234 1.00 95.62 232 ALA A C 1
ATOM 1827 O O . ALA A 1 232 ? -5.061 -6.109 16.990 1.00 95.62 232 ALA A O 1
ATOM 1828 N N . ARG A 1 233 ? -3.315 -7.339 16.302 1.00 94.75 233 ARG A N 1
ATOM 1829 C CA . ARG A 1 233 ? -3.802 -7.538 14.928 1.00 94.75 233 ARG A CA 1
ATOM 1830 C C . ARG A 1 233 ? -5.176 -8.217 14.907 1.00 94.75 233 ARG A C 1
ATOM 1832 O O . ARG A 1 233 ? -6.062 -7.779 14.173 1.00 94.75 233 ARG A O 1
ATOM 1839 N N . PHE A 1 234 ? -5.366 -9.251 15.724 1.00 96.25 234 PHE A N 1
ATOM 1840 C CA . PHE A 1 234 ? -6.639 -9.959 15.863 1.00 96.25 234 PHE A CA 1
ATOM 1841 C C . PHE A 1 234 ? -7.742 -9.067 16.454 1.00 96.25 234 PHE A C 1
ATOM 1843 O O . PHE A 1 234 ? -8.829 -8.969 15.883 1.00 96.25 234 PHE A O 1
ATOM 1850 N N . ALA A 1 235 ? -7.444 -8.336 17.531 1.00 96.94 235 ALA A N 1
ATOM 1851 C CA . ALA A 1 235 ? -8.365 -7.380 18.141 1.00 96.94 235 ALA A CA 1
ATOM 1852 C C . ALA A 1 235 ? -8.781 -6.277 17.152 1.00 96.94 235 ALA A C 1
ATOM 1854 O O . ALA A 1 235 ? -9.964 -5.965 17.030 1.00 96.94 235 ALA A O 1
ATOM 1855 N N . GLY A 1 236 ? -7.836 -5.736 16.376 1.00 96.06 236 GLY A N 1
ATOM 1856 C CA . GLY A 1 236 ? -8.119 -4.757 15.323 1.00 96.06 236 GLY A CA 1
ATOM 1857 C C . GLY A 1 236 ? -9.040 -5.297 14.220 1.00 96.06 236 GLY A C 1
ATOM 1858 O O . GLY A 1 236 ? -9.903 -4.567 13.717 1.00 96.06 236 GLY A O 1
ATOM 1859 N N . ALA A 1 237 ? -8.906 -6.579 13.867 1.00 96.56 237 ALA A N 1
ATOM 1860 C CA . ALA A 1 237 ? -9.794 -7.245 12.917 1.00 96.56 237 ALA A CA 1
ATOM 1861 C C . ALA A 1 237 ? -11.213 -7.428 13.484 1.00 96.56 237 ALA A C 1
ATOM 1863 O O . ALA A 1 237 ? -12.181 -7.098 12.797 1.00 96.56 237 ALA A O 1
ATOM 1864 N N . ILE A 1 238 ? -11.346 -7.857 14.747 1.00 97.69 238 ILE A N 1
ATOM 1865 C CA . ILE A 1 238 ? -12.651 -7.958 15.423 1.00 97.69 238 ILE A CA 1
ATOM 1866 C C . ILE A 1 238 ? -13.326 -6.588 15.509 1.00 97.69 238 ILE A C 1
ATOM 1868 O O . ILE A 1 238 ? -14.493 -6.467 15.145 1.00 97.69 238 ILE A O 1
ATOM 1872 N N . LEU A 1 239 ? -12.602 -5.542 15.919 1.00 96.62 239 LEU A N 1
ATOM 1873 C CA . LEU A 1 239 ? -13.142 -4.180 15.987 1.00 96.62 239 LEU A CA 1
ATOM 1874 C C . LEU A 1 239 ? -13.636 -3.686 14.623 1.00 96.62 239 LEU A C 1
ATOM 1876 O O . LEU A 1 239 ? -14.657 -3.009 14.549 1.00 96.62 239 LEU A O 1
ATOM 1880 N N . THR A 1 240 ? -12.946 -4.045 13.536 1.00 95.62 240 THR A N 1
ATOM 1881 C CA . THR A 1 240 ? -13.371 -3.683 12.175 1.00 95.62 240 THR A CA 1
ATOM 1882 C C . THR A 1 240 ? -14.688 -4.353 11.792 1.00 95.62 240 THR A C 1
ATOM 1884 O O . THR A 1 240 ? -15.575 -3.689 11.256 1.00 95.62 240 THR A O 1
ATOM 1887 N N . LEU A 1 241 ? -14.848 -5.645 12.089 1.00 96.69 241 LEU A N 1
ATOM 1888 C CA . LEU A 1 241 ? -16.106 -6.352 11.836 1.00 96.69 241 LEU A CA 1
ATOM 1889 C C . LEU A 1 241 ? -17.227 -5.870 12.761 1.00 96.69 241 LEU A C 1
ATOM 1891 O O . LEU A 1 241 ? -18.342 -5.654 12.297 1.00 96.69 241 LEU A O 1
ATOM 1895 N N . GLY A 1 242 ? -16.927 -5.634 14.039 1.00 96.56 242 GLY A N 1
ATOM 1896 C CA . GLY A 1 242 ? -17.873 -5.079 15.005 1.00 96.56 242 GLY A CA 1
ATOM 1897 C C . GLY A 1 242 ? -18.397 -3.711 14.574 1.00 96.56 242 GLY A C 1
ATOM 1898 O O . GLY A 1 242 ? -19.605 -3.491 14.583 1.00 96.56 242 GLY A O 1
ATOM 1899 N N . LEU A 1 243 ? -17.511 -2.823 14.107 1.00 94.75 243 LEU A N 1
ATOM 1900 C CA . LEU A 1 243 ? -17.895 -1.520 13.561 1.00 94.75 243 LEU A CA 1
ATOM 1901 C C . LEU A 1 243 ? -18.801 -1.661 12.333 1.00 94.75 243 LEU A C 1
ATOM 1903 O O . LEU A 1 243 ? -19.774 -0.923 12.207 1.00 94.75 243 LEU A O 1
ATOM 1907 N N . TYR A 1 244 ? -18.512 -2.621 11.450 1.00 95.12 244 TYR A N 1
ATOM 1908 C CA . TYR A 1 244 ? -19.362 -2.898 10.296 1.00 95.12 244 TYR A CA 1
ATOM 1909 C C . TYR A 1 244 ? -20.760 -3.374 10.704 1.00 95.12 244 TYR A C 1
ATOM 1911 O O . TYR A 1 244 ? -21.745 -2.803 10.243 1.00 95.12 244 TYR A O 1
ATOM 1919 N N . PHE A 1 245 ? -20.859 -4.386 11.571 1.00 96.12 245 PHE A N 1
ATOM 1920 C CA . PHE A 1 245 ? -22.154 -4.895 12.026 1.00 96.12 245 PHE A CA 1
ATOM 1921 C C . PHE A 1 245 ? -22.951 -3.827 12.773 1.00 96.12 245 PHE A C 1
ATOM 1923 O O . PHE A 1 245 ? -24.160 -3.722 12.583 1.00 96.12 245 PHE A O 1
ATOM 1930 N N . PHE A 1 246 ? -22.276 -2.996 13.571 1.00 95.50 246 PHE A N 1
ATOM 1931 C CA . PHE A 1 246 ? -22.895 -1.859 14.241 1.00 95.50 246 PHE A CA 1
ATOM 1932 C C . PHE A 1 246 ? -23.439 -0.825 13.245 1.00 95.50 246 PHE A C 1
ATOM 1934 O O . PHE A 1 246 ? -24.579 -0.386 13.390 1.00 95.50 246 PHE A O 1
ATOM 1941 N N . ALA A 1 247 ? -22.663 -0.466 12.217 1.00 94.06 247 ALA A N 1
ATOM 1942 C CA . ALA A 1 247 ? -23.092 0.474 11.182 1.00 94.06 247 ALA A CA 1
ATOM 1943 C C . ALA A 1 247 ? -24.258 -0.073 10.340 1.00 94.06 247 ALA A C 1
ATOM 1945 O O . ALA A 1 247 ? -25.227 0.646 10.114 1.00 94.06 247 ALA A O 1
ATOM 1946 N N . ASP A 1 248 ? -24.210 -1.346 9.932 1.00 94.94 248 ASP A N 1
ATOM 1947 C CA . ASP A 1 248 ? -25.296 -2.002 9.189 1.00 94.94 248 ASP A CA 1
ATOM 1948 C C . ASP A 1 248 ? -26.581 -2.087 10.027 1.00 94.94 248 ASP A C 1
ATOM 1950 O O . ASP A 1 248 ? -27.666 -1.747 9.555 1.00 94.94 248 ASP A O 1
ATOM 1954 N N . TRP A 1 249 ? -26.463 -2.462 11.305 1.00 95.75 249 TRP A N 1
ATOM 1955 C CA . TRP A 1 249 ? -27.586 -2.459 12.242 1.00 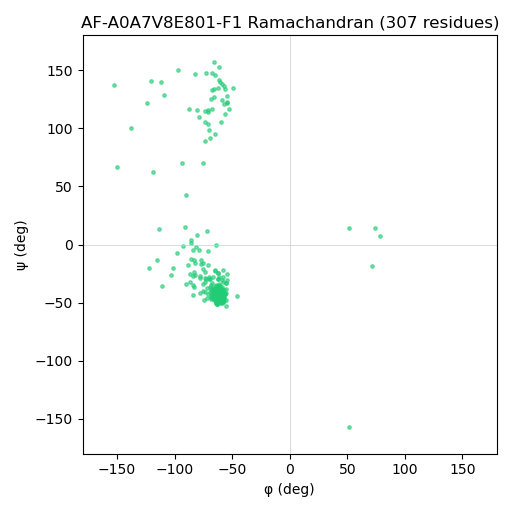95.75 249 TRP A CA 1
ATOM 1956 C C . TRP A 1 249 ? -28.197 -1.060 12.401 1.00 95.75 249 TRP A C 1
ATOM 1958 O O . TRP A 1 249 ? -29.416 -0.909 12.295 1.00 95.75 249 TRP A O 1
ATOM 1968 N N . ALA A 1 250 ? -27.366 -0.033 12.606 1.00 94.75 250 ALA A N 1
ATOM 1969 C CA . ALA A 1 250 ? -27.818 1.349 12.755 1.00 94.75 250 ALA A CA 1
ATOM 1970 C C . ALA A 1 250 ? -28.503 1.865 11.477 1.00 94.75 250 ALA A C 1
ATOM 1972 O O . ALA A 1 250 ? -29.562 2.491 11.556 1.00 94.75 250 ALA A O 1
ATOM 1973 N N . HIS A 1 251 ? -27.950 1.539 10.305 1.00 93.75 251 HIS A N 1
ATOM 1974 C CA . HIS A 1 251 ? -28.531 1.872 9.006 1.00 93.75 251 HIS A CA 1
ATOM 1975 C C . HIS A 1 251 ? -29.913 1.224 8.822 1.00 93.75 251 HIS A C 1
ATOM 1977 O O . HIS A 1 251 ? -30.892 1.916 8.536 1.00 93.75 251 HIS A O 1
ATOM 1983 N N . ARG A 1 252 ? -30.039 -0.085 9.091 1.00 94.50 252 ARG A N 1
ATOM 1984 C CA . ARG A 1 252 ? -31.334 -0.789 9.042 1.00 94.50 252 ARG A CA 1
ATOM 1985 C C . ARG A 1 252 ? -32.342 -0.194 10.019 1.00 94.50 252 ARG A C 1
ATOM 1987 O O . ARG A 1 252 ? -33.505 -0.038 9.663 1.00 94.50 252 ARG A O 1
ATOM 1994 N N . ARG A 1 253 ? -31.926 0.160 11.237 1.00 95.25 253 ARG A N 1
ATOM 1995 C CA . ARG A 1 253 ? -32.814 0.755 12.247 1.00 95.25 253 ARG A CA 1
ATOM 1996 C C . ARG A 1 253 ? -33.326 2.138 11.824 1.00 95.25 253 ARG A C 1
ATOM 1998 O O . ARG A 1 253 ? -34.505 2.433 12.015 1.00 95.25 253 ARG A O 1
ATOM 2005 N N . SER A 1 254 ? -32.463 2.945 11.200 1.00 94.06 254 SER A N 1
ATOM 2006 C CA . SER A 1 254 ? -32.835 4.233 10.601 1.00 94.06 254 SER A CA 1
ATOM 2007 C C . SER A 1 254 ? -33.894 4.060 9.506 1.00 94.06 254 SER A C 1
ATOM 2009 O O . SER A 1 254 ? -34.910 4.752 9.518 1.00 94.06 254 SER A O 1
ATOM 2011 N N . ALA A 1 255 ? -33.730 3.056 8.635 1.00 94.62 255 ALA A N 1
ATOM 2012 C CA . ALA A 1 255 ? -34.697 2.743 7.578 1.00 94.62 255 ALA A CA 1
ATOM 2013 C C . ALA A 1 255 ? -36.093 2.34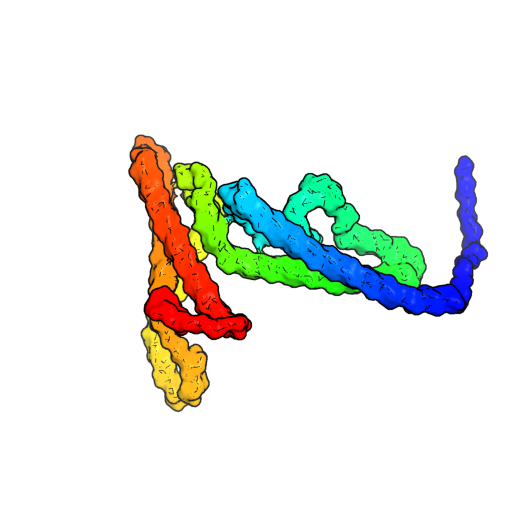2 8.106 1.00 94.62 255 ALA A C 1
ATOM 2015 O O . ALA A 1 255 ? -37.085 2.539 7.413 1.00 94.62 255 ALA A O 1
ATOM 2016 N N . HIS A 1 256 ? -36.192 1.833 9.340 1.00 96.88 256 HIS A N 1
ATOM 2017 C CA . HIS A 1 256 ? -37.464 1.494 9.999 1.00 96.88 256 HIS A CA 1
ATOM 2018 C C . HIS A 1 256 ? -38.056 2.657 10.824 1.00 96.88 256 HIS A C 1
ATOM 2020 O O . HIS A 1 256 ? -38.913 2.438 11.678 1.00 96.88 256 HIS A O 1
ATOM 2026 N N . GLY A 1 257 ? -37.583 3.894 10.632 1.00 96.50 257 GLY A N 1
ATOM 2027 C CA . GLY A 1 257 ? -38.111 5.075 11.328 1.00 96.50 257 GLY A CA 1
ATOM 2028 C C . GLY A 1 257 ? -37.699 5.187 12.800 1.00 96.50 257 GLY A C 1
ATOM 2029 O O . GLY A 1 257 ? -38.277 5.976 13.540 1.00 96.50 257 GLY A O 1
ATOM 2030 N N . SER A 1 258 ? -36.699 4.416 13.241 1.00 95.94 258 SER A N 1
ATOM 2031 C CA . SER A 1 258 ? -36.169 4.449 14.613 1.00 95.94 258 SER A CA 1
ATOM 2032 C C . SER A 1 258 ? -34.683 4.842 14.631 1.00 95.94 258 SER A C 1
ATOM 2034 O O . SER A 1 258 ? -33.844 4.028 15.036 1.00 95.94 258 SER A O 1
ATOM 2036 N N . PRO A 1 259 ? -34.316 6.060 14.182 1.00 93.69 259 PRO A N 1
ATOM 2037 C CA . PRO A 1 259 ? -32.919 6.461 14.064 1.00 93.69 259 PRO A CA 1
ATOM 2038 C C . PRO A 1 259 ? -32.213 6.440 15.424 1.00 93.69 259 PRO A C 1
ATOM 2040 O O . PRO A 1 259 ? -32.779 6.802 16.458 1.00 93.69 259 PRO A O 1
ATOM 2043 N N . CYS A 1 260 ? -30.953 6.009 15.431 1.00 92.50 260 CYS A N 1
ATOM 2044 C CA . CYS A 1 260 ? -30.117 6.117 16.621 1.00 92.50 260 CYS A CA 1
ATOM 2045 C C . CYS A 1 260 ? -29.869 7.597 16.959 1.00 92.50 260 CYS A C 1
ATOM 2047 O O . CYS A 1 260 ? -29.693 8.404 16.043 1.00 92.50 260 CYS A O 1
ATOM 2049 N N . PRO A 1 261 ? -29.775 7.962 18.252 1.00 94.62 261 PRO A N 1
ATOM 2050 C CA . PRO A 1 261 ? -29.352 9.299 18.641 1.00 94.62 261 PRO A CA 1
ATOM 2051 C C . PRO A 1 261 ? -27.996 9.631 17.991 1.00 94.62 261 PRO A C 1
ATOM 2053 O O . PRO A 1 261 ? -27.022 8.902 18.219 1.00 94.62 261 PRO A O 1
ATOM 2056 N N . PRO A 1 262 ? -27.897 10.712 17.194 1.00 90.88 262 PRO A N 1
ATOM 2057 C CA . PRO A 1 262 ? -26.720 10.976 16.364 1.00 90.88 262 PRO A CA 1
ATOM 2058 C C . PRO A 1 262 ? -25.447 11.179 17.195 1.00 90.88 262 PRO A C 1
ATOM 2060 O O . PRO A 1 262 ? -24.359 10.815 16.752 1.00 90.88 262 PRO A O 1
ATOM 2063 N N . GLY A 1 263 ? -25.578 11.699 18.422 1.00 92.50 263 GLY A N 1
ATOM 2064 C CA . GLY A 1 263 ? -24.457 11.886 19.345 1.00 92.50 263 GLY A CA 1
ATOM 2065 C C . GLY A 1 263 ? -23.812 10.568 19.780 1.00 92.50 263 GLY A C 1
ATOM 2066 O O . GLY A 1 263 ? -22.602 10.412 19.657 1.00 92.50 263 GLY A O 1
ATOM 2067 N N . VAL A 1 264 ? -24.612 9.591 20.219 1.00 91.81 264 VAL A N 1
ATOM 2068 C CA . VAL A 1 264 ? -24.094 8.297 20.704 1.00 91.81 264 VAL A CA 1
ATOM 2069 C C . VAL A 1 264 ? -23.409 7.536 19.574 1.00 91.81 264 VAL A C 1
ATOM 2071 O O . VAL A 1 264 ? -22.305 7.028 19.748 1.00 91.81 264 VAL A O 1
ATOM 2074 N N . PHE A 1 265 ? -24.033 7.501 18.394 1.00 91.25 265 PHE A N 1
ATOM 2075 C CA . PHE A 1 265 ? -23.462 6.828 17.230 1.00 91.25 265 PHE A CA 1
ATOM 2076 C C . PHE A 1 265 ? -22.102 7.422 16.842 1.00 91.25 265 PHE A C 1
ATOM 2078 O O . PHE A 1 265 ? -21.118 6.692 16.706 1.00 91.25 265 PHE A O 1
ATOM 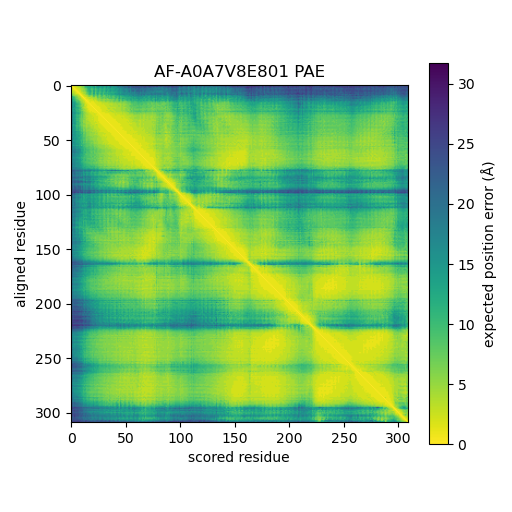2085 N N . LYS A 1 266 ? -22.037 8.753 16.722 1.00 91.75 266 LYS A N 1
ATOM 2086 C CA . LYS A 1 266 ? -20.817 9.481 16.367 1.00 91.75 266 LYS A CA 1
ATOM 2087 C C . LYS A 1 266 ? -19.675 9.200 17.340 1.00 91.75 266 LYS A C 1
ATOM 2089 O O . LYS A 1 266 ? -18.561 8.933 16.892 1.00 91.75 266 LYS A O 1
ATOM 2094 N N . GLU A 1 267 ? -19.942 9.219 18.643 1.00 93.00 267 GLU A N 1
ATOM 2095 C CA . GLU A 1 267 ? -18.911 8.958 19.652 1.00 93.00 267 GLU A CA 1
ATOM 2096 C C . GLU A 1 267 ? -18.437 7.499 19.644 1.00 93.00 267 GLU A C 1
ATOM 2098 O O . GLU A 1 267 ? -17.231 7.253 19.735 1.00 93.00 267 GLU A O 1
ATOM 2103 N N . V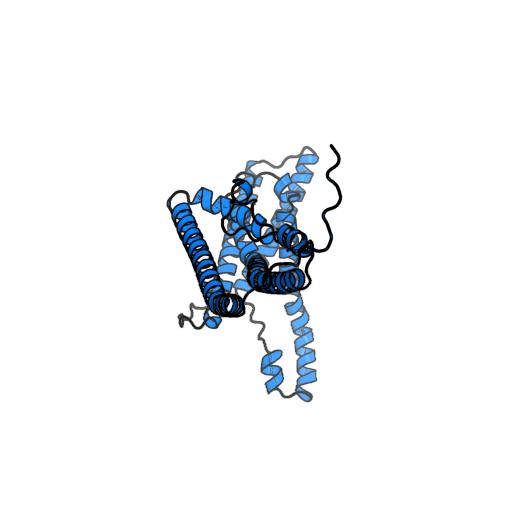AL A 1 268 ? -19.338 6.529 19.443 1.00 94.00 268 VAL A N 1
ATOM 2104 C CA . VAL A 1 268 ? -18.963 5.108 19.315 1.00 94.00 268 VAL A CA 1
ATOM 2105 C C . VAL A 1 268 ? -18.084 4.890 18.084 1.00 94.00 268 VAL A C 1
ATOM 2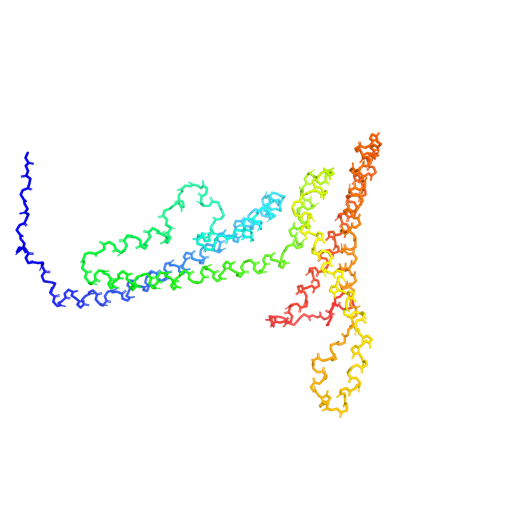107 O O . VAL A 1 268 ? -16.988 4.338 18.206 1.00 94.00 268 VAL A O 1
ATOM 2110 N N . VAL A 1 269 ? -18.509 5.367 16.907 1.00 92.75 269 VAL A N 1
ATOM 2111 C CA . VAL A 1 269 ? -17.737 5.227 15.659 1.00 92.75 269 VAL A CA 1
ATOM 2112 C C . VAL A 1 269 ? -16.376 5.900 15.786 1.00 92.75 269 VAL A C 1
ATOM 2114 O O . VAL A 1 269 ? -15.362 5.300 15.418 1.00 92.75 269 VAL A O 1
ATOM 2117 N N . ARG A 1 270 ? -16.327 7.115 16.342 1.00 92.56 270 ARG A N 1
ATOM 2118 C CA . ARG A 1 270 ? -15.083 7.861 16.559 1.00 92.56 270 ARG A CA 1
ATOM 2119 C C . ARG A 1 270 ? -14.134 7.113 17.488 1.00 92.56 270 ARG A C 1
ATOM 2121 O O . ARG A 1 270 ? -12.967 6.938 17.141 1.00 92.56 270 ARG A O 1
ATOM 2128 N N . THR A 1 271 ? -14.632 6.642 18.629 1.00 94.31 271 THR A N 1
ATOM 2129 C CA . THR A 1 271 ? -13.832 5.923 19.629 1.00 94.31 271 THR A CA 1
ATOM 2130 C C . THR A 1 271 ? -13.277 4.624 19.058 1.00 94.31 271 THR A C 1
ATOM 2132 O O . THR A 1 271 ? -12.068 4.403 19.092 1.00 94.31 271 THR A O 1
ATOM 2135 N N . VAL A 1 272 ? -14.129 3.791 18.450 1.00 94.81 272 VAL A N 1
ATOM 2136 C CA . VAL A 1 272 ? -13.711 2.513 17.849 1.00 94.81 272 VAL A CA 1
ATOM 2137 C C . VAL A 1 272 ? -12.717 2.740 16.711 1.00 94.81 272 VAL A C 1
ATOM 2139 O O . VAL A 1 272 ? -11.718 2.027 16.607 1.00 94.81 272 VAL A O 1
ATOM 2142 N N . THR A 1 273 ? -12.941 3.759 15.880 1.00 92.69 273 THR A N 1
ATOM 2143 C CA . THR A 1 273 ? -12.034 4.111 14.781 1.00 92.69 273 THR A CA 1
ATOM 2144 C C . THR A 1 273 ? -10.669 4.567 15.291 1.00 92.69 273 THR A C 1
ATOM 2146 O O . THR A 1 273 ? -9.653 4.147 14.736 1.00 92.69 273 THR A O 1
ATOM 2149 N N . LEU A 1 274 ? -10.632 5.369 16.360 1.00 93.69 274 LEU A N 1
ATOM 2150 C CA . LEU A 1 274 ? -9.396 5.818 17.001 1.00 93.69 274 LEU A CA 1
ATOM 2151 C C . LEU A 1 274 ? -8.626 4.637 17.598 1.00 93.69 274 LEU A C 1
ATOM 2153 O O . LEU A 1 274 ? -7.447 4.467 17.290 1.00 93.69 274 LEU A O 1
ATOM 2157 N N . VAL A 1 275 ? -9.293 3.784 18.382 1.00 96.06 275 VAL A N 1
ATOM 2158 C CA . VAL A 1 275 ? -8.681 2.587 18.984 1.00 96.06 275 VAL A CA 1
ATOM 2159 C C . VAL A 1 275 ? -8.123 1.665 17.899 1.00 96.06 275 VAL A C 1
ATOM 2161 O O . VAL A 1 275 ? -6.965 1.254 17.965 1.00 96.06 275 VAL A O 1
ATOM 2164 N N . ARG A 1 276 ? -8.903 1.401 16.843 1.00 95.25 276 ARG A N 1
ATOM 2165 C CA . ARG A 1 276 ? -8.444 0.628 15.680 1.00 95.25 276 ARG A CA 1
ATOM 2166 C C . ARG A 1 276 ? -7.230 1.275 15.011 1.00 95.25 276 ARG A C 1
ATOM 2168 O O . ARG A 1 276 ? -6.308 0.565 14.607 1.00 95.25 276 ARG A O 1
ATOM 2175 N N . GLY A 1 277 ? -7.233 2.600 14.877 1.00 94.19 277 GLY A N 1
ATOM 2176 C CA . GLY A 1 277 ? -6.123 3.364 14.318 1.00 94.19 277 GLY A CA 1
ATOM 2177 C C . GLY A 1 277 ? -4.831 3.153 15.103 1.00 94.19 277 GLY A C 1
ATOM 2178 O O . GLY A 1 277 ? -3.817 2.784 14.516 1.00 94.19 277 GLY A O 1
ATOM 2179 N N . LEU A 1 278 ? -4.892 3.286 16.430 1.00 95.88 278 LEU A N 1
ATOM 2180 C CA . LEU A 1 278 ? -3.753 3.064 17.326 1.00 95.88 278 LEU A CA 1
ATOM 2181 C C . LEU A 1 278 ? -3.236 1.622 17.264 1.00 95.88 278 LEU A C 1
ATOM 2183 O O . LEU A 1 278 ? -2.034 1.412 17.124 1.00 95.88 278 LEU A O 1
ATOM 2187 N N . ILE A 1 279 ? -4.136 0.634 17.286 1.00 96.19 279 ILE A N 1
ATOM 2188 C CA . ILE A 1 279 ? -3.780 -0.785 17.132 1.00 96.19 279 ILE A CA 1
ATOM 2189 C C . ILE A 1 279 ? -3.062 -1.024 15.800 1.00 96.19 279 ILE A C 1
ATOM 2191 O O . ILE A 1 279 ? -2.052 -1.720 15.749 1.00 96.19 279 ILE A O 1
ATOM 2195 N N . THR A 1 280 ? -3.561 -0.427 14.717 1.00 94.50 280 THR A N 1
ATOM 2196 C CA . THR A 1 280 ? -2.958 -0.573 13.387 1.00 94.50 280 THR A CA 1
ATOM 2197 C C . THR A 1 280 ? -1.561 0.041 13.343 1.00 94.50 280 THR A C 1
ATOM 2199 O O . THR A 1 280 ? -0.644 -0.578 12.811 1.00 94.50 280 THR A O 1
ATOM 2202 N N . LEU A 1 281 ? -1.375 1.227 13.931 1.00 94.44 281 LEU A N 1
ATOM 2203 C CA . LEU A 1 281 ? -0.061 1.867 14.031 1.00 94.44 281 LEU A CA 1
ATOM 2204 C C . LEU A 1 281 ? 0.921 1.031 14.860 1.00 94.44 281 LEU A C 1
ATOM 2206 O O . LEU A 1 281 ? 2.070 0.882 14.455 1.00 94.44 281 LEU A O 1
ATOM 2210 N N . TYR A 1 282 ? 0.465 0.438 15.966 1.00 95.44 282 TYR A N 1
ATOM 2211 C CA . TYR A 1 282 ? 1.273 -0.479 16.770 1.00 95.44 282 TYR A CA 1
ATOM 2212 C C . TYR A 1 282 ? 1.710 -1.711 15.965 1.00 95.44 282 TYR A C 1
ATOM 2214 O O . TYR A 1 282 ? 2.900 -2.003 15.892 1.00 95.44 282 TYR A O 1
ATOM 2222 N N . VAL A 1 283 ? 0.778 -2.383 15.279 1.00 94.12 283 VAL A N 1
ATOM 2223 C CA . VAL A 1 283 ? 1.093 -3.552 14.437 1.00 94.12 283 VAL A CA 1
ATOM 2224 C C . VAL A 1 283 ? 2.064 -3.187 13.310 1.00 94.12 283 VAL A C 1
ATOM 2226 O O . VAL A 1 283 ? 2.982 -3.954 13.027 1.00 94.12 283 VAL A O 1
ATOM 2229 N N . LEU A 1 284 ? 1.909 -2.013 12.689 1.00 92.06 284 LEU A N 1
ATOM 2230 C CA . LEU A 1 284 ? 2.847 -1.518 11.677 1.00 92.06 284 LEU A CA 1
ATOM 2231 C C . LEU A 1 284 ? 4.240 -1.266 12.263 1.00 92.06 284 LEU A C 1
ATOM 2233 O O . LEU A 1 284 ? 5.230 -1.657 11.649 1.00 92.06 284 LEU A O 1
ATOM 2237 N N . ALA A 1 285 ? 4.328 -0.658 13.448 1.00 92.50 285 ALA A N 1
ATOM 2238 C CA . ALA A 1 285 ? 5.597 -0.437 14.133 1.00 92.50 285 ALA A CA 1
ATOM 2239 C C . ALA A 1 285 ? 6.293 -1.764 14.477 1.00 92.50 285 ALA A C 1
ATOM 2241 O O . ALA A 1 285 ? 7.485 -1.907 14.214 1.00 92.50 285 ALA A O 1
ATOM 2242 N N . CYS A 1 286 ? 5.551 -2.760 14.976 1.00 91.75 286 CYS A N 1
ATOM 2243 C CA . CYS A 1 286 ? 6.077 -4.108 15.197 1.00 91.75 286 CYS A CA 1
ATOM 2244 C C . CYS A 1 286 ? 6.547 -4.757 13.891 1.00 91.75 286 CYS A C 1
ATOM 2246 O O . CYS A 1 286 ? 7.632 -5.323 13.856 1.00 91.75 286 CYS A O 1
ATOM 2248 N N . GLY A 1 287 ? 5.786 -4.632 12.800 1.00 89.00 287 GLY A N 1
ATOM 2249 C CA . GLY A 1 287 ? 6.190 -5.154 11.493 1.00 89.00 287 GLY A CA 1
ATOM 2250 C C . GLY A 1 287 ? 7.490 -4.526 10.980 1.00 89.00 287 GLY A C 1
ATOM 2251 O O . GLY A 1 287 ? 8.385 -5.238 10.536 1.00 89.00 287 GLY A O 1
ATOM 2252 N N . LEU A 1 288 ? 7.631 -3.202 11.092 1.00 88.50 288 LEU A N 1
ATOM 2253 C CA . LEU A 1 288 ? 8.871 -2.501 10.741 1.00 88.50 288 LEU A CA 1
ATOM 2254 C C . LEU A 1 288 ? 10.045 -2.937 11.624 1.00 88.50 288 LEU A C 1
ATOM 2256 O O . LEU A 1 288 ? 11.154 -3.100 11.121 1.00 88.50 288 LEU A O 1
ATOM 2260 N N . TRP A 1 289 ? 9.794 -3.161 12.914 1.00 87.31 289 TRP A N 1
ATOM 2261 C CA . TRP A 1 289 ? 10.793 -3.663 13.851 1.00 87.31 289 TRP A CA 1
ATOM 2262 C C . TRP A 1 289 ? 11.276 -5.072 13.482 1.00 87.31 289 TRP A C 1
ATOM 2264 O O . TRP A 1 289 ? 12.478 -5.290 13.396 1.00 87.31 289 TRP A O 1
ATOM 2274 N N . VAL A 1 290 ? 10.364 -6.002 13.172 1.00 85.06 290 VAL A N 1
ATOM 2275 C CA . VAL A 1 290 ? 10.706 -7.371 12.728 1.00 85.06 290 VAL A CA 1
ATOM 2276 C C . VAL A 1 290 ? 11.500 -7.360 11.423 1.00 85.06 290 VAL A C 1
ATOM 2278 O O . VAL A 1 290 ? 12.397 -8.176 11.227 1.00 85.06 290 VAL A O 1
ATOM 2281 N N . LEU A 1 291 ? 11.195 -6.429 10.518 1.00 84.75 291 LEU A N 1
ATOM 2282 C CA . LEU A 1 291 ? 11.923 -6.293 9.257 1.00 84.75 291 LEU A CA 1
ATOM 2283 C C . LEU A 1 291 ? 13.306 -5.652 9.436 1.00 84.75 291 LEU A C 1
ATOM 2285 O O . LEU A 1 291 ? 14.173 -5.836 8.583 1.00 84.75 291 LEU A O 1
ATOM 2289 N N . TRP A 1 292 ? 13.548 -4.921 10.525 1.00 84.94 292 TRP A N 1
ATOM 2290 C CA . TRP A 1 292 ? 14.780 -4.157 10.716 1.00 84.94 292 TRP A CA 1
ATOM 2291 C C . TRP A 1 292 ? 16.067 -5.009 10.686 1.00 84.94 292 TRP A C 1
ATOM 2293 O O . TRP A 1 292 ? 16.987 -4.651 9.941 1.00 84.94 292 TRP A O 1
ATOM 2303 N N . PRO A 1 293 ? 16.171 -6.148 11.408 1.00 82.50 293 PRO A N 1
ATOM 2304 C CA . PRO A 1 293 ? 17.369 -6.989 11.387 1.00 82.50 293 PRO A CA 1
ATOM 2305 C C . PRO A 1 293 ? 17.733 -7.514 9.993 1.00 82.50 293 PRO A C 1
ATOM 2307 O O . PRO A 1 293 ? 18.917 -7.685 9.700 1.00 82.50 293 PRO A O 1
ATOM 2310 N N . ILE A 1 294 ? 16.740 -7.726 9.119 1.00 81.12 294 ILE A N 1
ATOM 2311 C CA . ILE A 1 294 ? 16.948 -8.233 7.752 1.00 81.12 294 ILE A CA 1
ATOM 2312 C C . ILE A 1 294 ? 17.824 -7.269 6.949 1.00 81.12 294 ILE A C 1
ATOM 2314 O O . ILE A 1 294 ? 18.674 -7.703 6.172 1.00 81.12 294 ILE A O 1
ATOM 2318 N N . PHE A 1 295 ? 17.679 -5.964 7.175 1.00 78.19 295 PHE A N 1
ATOM 2319 C CA . PHE A 1 295 ? 18.438 -4.961 6.438 1.00 78.19 295 PHE A CA 1
ATOM 2320 C C . PHE A 1 295 ? 19.894 -4.831 6.909 1.00 78.19 295 PHE A C 1
ATOM 2322 O O . PHE A 1 295 ? 20.697 -4.234 6.200 1.00 78.19 295 PHE A O 1
ATOM 2329 N N . LYS A 1 296 ? 20.275 -5.403 8.064 1.00 75.81 296 LYS A N 1
ATOM 2330 C CA . LYS A 1 296 ? 21.639 -5.352 8.642 1.00 75.81 296 LYS A CA 1
ATOM 2331 C C . LYS A 1 296 ? 22.249 -3.940 8.771 1.00 75.81 296 LYS A C 1
ATOM 2333 O O . LYS A 1 296 ? 23.447 -3.829 9.015 1.00 75.81 296 LYS A O 1
ATOM 2338 N N . ILE A 1 297 ? 21.458 -2.869 8.637 1.00 72.12 297 ILE A N 1
ATOM 2339 C CA . ILE A 1 297 ? 21.973 -1.488 8.575 1.00 72.12 297 ILE A CA 1
ATOM 2340 C C . ILE A 1 297 ? 22.481 -1.033 9.953 1.00 72.12 297 ILE A C 1
ATOM 2342 O O . ILE A 1 297 ? 23.508 -0.370 10.030 1.00 72.12 297 ILE A O 1
ATOM 2346 N N . VAL A 1 298 ? 21.816 -1.426 11.051 1.00 78.06 298 VAL A N 1
ATOM 2347 C CA . VAL A 1 298 ? 22.224 -1.109 12.436 1.00 78.06 298 VAL A CA 1
ATOM 2348 C C . VAL A 1 298 ? 21.725 -2.197 13.394 1.00 78.06 298 VAL A C 1
ATOM 2350 O O . VAL A 1 298 ? 20.570 -2.610 13.301 1.00 78.06 298 VAL A O 1
ATOM 2353 N N . LYS A 1 299 ? 22.554 -2.634 14.355 1.00 79.12 299 LYS A N 1
ATOM 2354 C CA . LYS A 1 299 ? 22.105 -3.476 15.481 1.00 79.12 299 LYS A CA 1
ATOM 2355 C C . LYS A 1 299 ? 21.306 -2.614 16.468 1.00 79.12 299 LYS A C 1
ATOM 2357 O O . LYS A 1 299 ? 21.901 -1.814 17.183 1.00 79.12 299 LYS A O 1
ATOM 2362 N N . LEU A 1 300 ? 19.981 -2.752 16.497 1.00 71.75 300 LEU A N 1
ATOM 2363 C CA . LEU A 1 300 ? 19.142 -2.085 17.498 1.00 71.75 300 LEU A CA 1
ATOM 2364 C C . LEU A 1 300 ? 19.118 -2.885 18.814 1.00 71.75 300 LEU A C 1
ATOM 2366 O O . LEU A 1 300 ? 19.186 -4.116 18.773 1.00 71.75 300 LEU A O 1
ATOM 2370 N N . PRO A 1 301 ? 19.031 -2.216 19.978 1.00 77.38 301 PRO A N 1
ATOM 2371 C CA . PRO A 1 301 ? 18.880 -2.893 21.262 1.00 77.38 301 PRO A CA 1
ATOM 2372 C C . PRO A 1 301 ? 17.514 -3.589 21.354 1.00 77.38 301 PRO A C 1
ATOM 2374 O O . PRO A 1 301 ? 16.525 -3.096 20.816 1.00 77.38 301 PRO A O 1
ATOM 2377 N N . ALA A 1 302 ? 17.445 -4.718 22.061 1.00 73.25 302 ALA A N 1
ATOM 2378 C CA . ALA A 1 302 ? 16.187 -5.423 22.296 1.00 73.25 302 ALA A CA 1
ATOM 2379 C C . ALA A 1 302 ? 15.262 -4.592 23.207 1.00 73.25 302 ALA A C 1
ATOM 2381 O O . ALA A 1 302 ? 15.586 -4.345 24.369 1.00 73.25 302 ALA A O 1
ATOM 2382 N N . ILE A 1 303 ? 14.103 -4.164 22.694 1.00 73.06 303 ILE A N 1
ATOM 2383 C CA . ILE A 1 303 ? 13.121 -3.358 23.441 1.00 73.06 303 ILE A CA 1
ATOM 2384 C C . ILE A 1 303 ? 12.069 -4.280 24.087 1.00 73.06 303 ILE A C 1
ATOM 2386 O O . ILE A 1 303 ? 10.906 -4.301 23.692 1.00 73.06 303 ILE A O 1
ATOM 2390 N N . GLY A 1 304 ? 12.482 -5.039 25.109 1.00 72.44 304 GLY A N 1
ATOM 2391 C CA . GLY A 1 304 ? 11.595 -5.779 26.027 1.00 72.44 304 GLY A CA 1
ATOM 2392 C C . GLY A 1 304 ? 10.530 -6.684 25.375 1.00 72.44 304 GLY A C 1
ATOM 2393 O O . GLY A 1 304 ? 10.674 -7.110 24.240 1.00 72.44 304 GLY A O 1
ATOM 2394 N N . ARG A 1 305 ? 9.443 -6.985 26.112 1.00 71.50 305 ARG A N 1
ATOM 2395 C CA . ARG A 1 305 ? 8.301 -7.823 25.654 1.00 71.50 305 ARG A CA 1
ATOM 2396 C C . ARG A 1 305 ? 7.261 -7.106 24.800 1.00 71.50 305 ARG A C 1
ATOM 2398 O O . ARG A 1 305 ? 6.277 -7.715 24.399 1.00 71.50 305 ARG A O 1
ATOM 2405 N N . VAL A 1 306 ? 7.436 -5.808 24.574 1.00 71.06 306 VAL A N 1
ATOM 2406 C CA . VAL A 1 306 ? 6.452 -4.982 23.858 1.00 71.06 306 VAL A CA 1
ATOM 2407 C C . VAL A 1 306 ? 6.632 -5.093 22.344 1.00 71.06 306 VAL A C 1
ATOM 2409 O O . VAL A 1 306 ? 5.657 -4.957 21.602 1.00 71.06 306 VAL A O 1
ATOM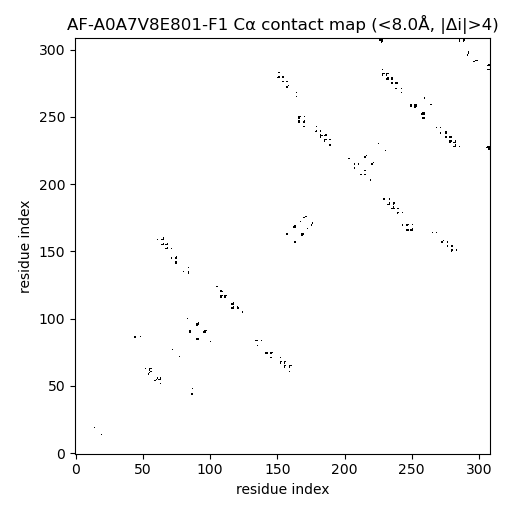 2412 N N . PHE A 1 307 ? 7.853 -5.378 21.892 1.00 69.50 307 PHE A N 1
ATOM 2413 C CA . PHE A 1 307 ? 8.167 -5.648 20.498 1.00 69.50 307 PHE A CA 1
ATOM 2414 C C . PHE A 1 307 ? 8.557 -7.120 20.329 1.00 69.50 307 PHE A C 1
ATOM 2416 O O . PHE A 1 307 ? 9.237 -7.656 21.203 1.00 69.50 307 PHE A O 1
ATOM 2423 N N . PRO A 1 308 ? 8.120 -7.773 19.238 1.00 60.28 308 PRO A N 1
ATOM 2424 C CA . PRO A 1 308 ? 8.551 -9.134 18.932 1.00 60.28 308 PRO A CA 1
ATOM 2425 C C . PRO A 1 308 ? 10.078 -9.192 18.786 1.00 60.28 308 PRO A C 1
ATOM 2427 O O . PRO A 1 308 ? 10.683 -8.288 18.194 1.00 60.28 308 PRO A O 1
ATOM 2430 N N . TRP A 1 309 ? 10.672 -10.240 19.353 1.00 56.56 309 TRP A N 1
ATOM 2431 C CA . TRP A 1 309 ? 12.086 -10.602 19.240 1.00 56.56 309 TRP A CA 1
ATOM 2432 C C . TRP A 1 309 ? 12.275 -11.768 18.275 1.00 56.56 309 TRP A C 1
ATOM 2434 O O . TRP A 1 309 ? 11.361 -12.616 18.180 1.00 56.56 309 TRP A O 1
#

Foldseek 3Di:
DDDDDDDPPPDDDDDDPVNVVVCVVVVVVVVVVVVVVVVVVLVVLVVCVVVVLVCCCVVPVLVSLVCVLVVLCCLQVPPDLQPQDPSDPCPVVVVVPPPDRLVVLLVVQVPDPDPVSVVVSVVVNVVVVVVCVVRSVVSVVSNVVSVVCLLVSLLSCLVNPPCLLDLCCCQPPPSLVVLLVVLVVLLCVLVVCVVCVVVLVVVVVVCVVPDDVVVCCVPPPPPPDCAPLSVLSNVLSVLSVVLNVVSVVQVVCVVVVRHDDSVVNVVSSSVSSVSSSVSSVLNSVLVVVVCVVVVVPDDDDDPPRSHDD

Sequence (309 aa):
MFVGPASPNETAPRLSWGQAIQVVLAYPVYLAIMAALIALLAVWSVICKVVATLLGAFTSPVATLEAIPRNWYRVAMCVDALHPPELVPGLELSGIGAGFRFRDVVPSMTNGTSWLQRFLAAVLVCITALAWLPAVLYRYSLKATSIFYAPLVWVVRSATSKHLLDLEDIAHSAPEKAKRVYSLIVIVITIVPILLYSWWANLVHGWESHIDPSFLRHFVFVRFEIDLWHVARFAGAILTLGLYFFADWAHRRSAHGSPCPPGVFKEVVRTVTLVRGLITLYVLACGLWVLWPIFKIVKLPAIGRVFPW

Solvent-accessible surface area (backbone atoms only — not comparable to full-atom values): 17962 Å² total; per-residue (Å²): 138,82,84,72,84,77,74,96,75,76,74,74,85,77,79,52,72,70,59,53,53,51,52,64,64,46,46,61,56,52,51,50,52,52,52,52,51,52,51,49,52,53,54,48,43,51,48,52,50,52,52,52,52,51,49,34,48,76,78,37,44,67,62,42,51,60,41,46,44,57,54,48,47,57,62,52,67,57,76,61,82,86,56,78,81,74,77,49,89,65,41,67,78,67,61,78,54,71,80,78,53,76,79,62,52,56,61,69,35,66,72,49,90,47,72,67,48,42,51,53,31,52,52,50,49,52,52,50,51,59,65,43,46,61,59,52,52,49,48,51,50,50,36,58,51,39,62,75,46,44,66,57,37,52,36,44,45,69,72,62,48,85,62,78,75,42,50,63,51,60,60,67,32,68,70,48,53,51,51,47,54,50,24,50,49,50,46,48,67,57,49,50,58,62,65,43,43,63,58,47,54,55,52,49,62,65,39,59,81,79,45,64,65,74,60,44,52,74,75,66,56,67,74,86,70,85,46,66,55,57,54,37,50,44,52,37,24,51,51,52,49,50,51,43,55,51,34,45,50,48,47,55,35,38,76,71,78,55,62,69,62,65,67,63,54,51,52,52,54,50,49,54,50,48,54,38,34,53,36,50,53,50,38,51,52,41,50,53,55,64,50,44,67,78,68,67,80,64,92,75,82,86,65,68,89,86,39,82,131